Protein 2DOK (pdb70)

B-factor: mean 31.8, std 8.79, range [15.0, 67.65]

CATH classification: 3.40.50.1010

Nearest PDB structures (foldseek):
  2dok-assembly3_A  TM=1.006E+00  e=1.407E-34  Homo sapiens
  2dok-assembly3_B-2  TM=9.844E-01  e=9.301E-31  Homo sapiens
  2hww-assembly2_B  TM=9.752E-01  e=6.508E-28  Homo sapiens
  2hww-assembly1_A  TM=9.723E-01  e=2.733E-27  Homo sapiens
  2hwx-assembly1_A  TM=9.333E-01  e=4.791E-27  Homo sapiens

GO terms:
  GO:0005634 nucleus (C, IDA)
  GO:0005737 cytoplasm (C, IDA)
  GO:0042162 telomeric repeat DNA binding (F, IDA)
  GO:0035303 regulation of dephosphorylation (P, TAS)
  GO:0005697 telomerase holoenzyme complex (C, TAS)
  GO:0000184 nuclear-transcribed mRNA catabolic process, nonsense-mediated decay (P, TAS)
  GO:0006406 mRNA export from nucleus (P, TAS)
  GO:0005515 protein binding (F, IPI)
  GO:0005829 cytosol (C, IDA)
  GO:0035145 exon-exon junction complex (C, IDA)
  GO:0004521 RNA endonuclease activity (F, IDA)
  GO:0004521 RNA endonuclease activity (F, IMP)
  GO:0000184 nuclear-transcribed mRNA catabolic process, nonsense-mediated decay (P, IMP)
  GO:0005829 cytosol (C, TAS)
  GO:0004521 RNA endonuclease activity (F, TAS)
  GO:0005730 nucleolus (C, IDA)
  GO:1904354 negative regulation of telomere capping (P, IDA)
  GO:0032210 regulation of telomere maintenance via telomerase (P, TAS)
  GO:0032210 regulation of telomere maintenance via telomerase (P, IC)
  GO:0032204 regulation of telomere maintenance (P, IMP)

InterPro domains:
  IPR002716 PIN domain [PF13638] (1248-1408)
  IPR002716 PIN domain [SM00670] (1246-1397)
  IPR011990 Tetratricopeptide-like helical domain superfamily [G3DSA:1.25.40.10] (585-814)
  IPR011990 Tetratricopeptide-like helical domain superfamily [SSF48452] (594-1148)
  IPR018834 DNA/RNA-binding domain, Est1-type [PF10373] (751-1104)
  IPR019458 Telomerase activating protein Est1-like, N-terminal [PF10374] (639-742)
  IPR029060 PIN-like domain superfamily [SSF88723] (1245-1409)
  IPR045153 Est1/Ebs1-like [PTHR15696] (357-1411)

Organism: Homo sapiens (NCBI:txid9606)

Secondary structure (DSSP, 8-state):
-PPP--EEEEEEEEEEE-HHHHHHHHHHHHHHHHHTSSEEEEEHHHHHHHHHHH---HHH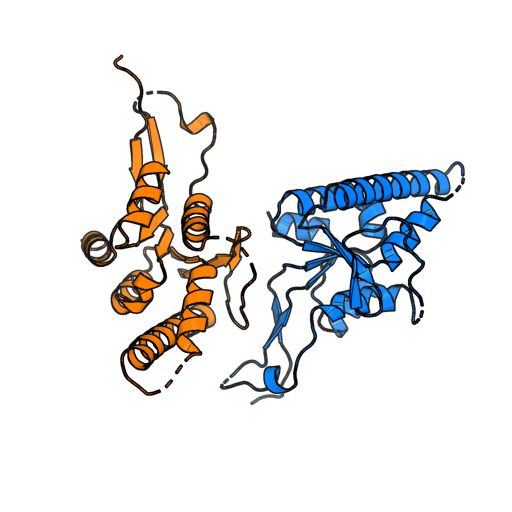HHHHHHHHHHHHHHHHHHHTT-TTEEEE-TTS-EES--TTPPPP---HHHHHHHHHHTT----GGGG------EEEEEEEEE---HHHHHHHHHTT--EE-HHHHHHHH-/-PPP-EEEEEEEEEEEE-HHHHHHHHHHHHHHHHHSSSEEEEEHHHHHHHHHHHH---HHHHHHHHHHHHHHHHHHHHHHTT-TTEEEE-TTS-EES--TT-----HHHHHHHHHHHT----GGGG---EEEEEEEEEE---HHHHHHHHHTT--EE-HHHHHHHH--

Radius of gyration: 23.8 Å; Cα contacts (8 Å, |Δi|>4): 552; chains: 2; bounding box: 75×71×51 Å

Sequence (338 aa):
GSPEFMELEIRPLFLVPDTNGFIDHLASLARLLESRKYILVVPLIVINELDGLAKAGGYARVVQEKARKSIEFLEQRFESRDSCLRALTSRGNELESIAFRSEDIGNNDDLILSCCLHYCKDKAKDFMPAEPIRLLREVVLLTDDRNLRVKALTRNVPVRDIPAFLTWAQGSPEFMELEIRPLFLVPDTNGFIDHLASLARLLESRKYILVVPLIVINELDGLAKGAGGYARVVQEKARKSIEFLEQRFESRDSCLRALTSRGNELESIAFRSEDNNDDLILSCCLHYCKDKAKDFMPPIRLLREVVLLTDDRNLRVKALTRNVPVRDIPAFLTWAQV

Foldseek 3Di:
DPDADEAEDEAAAEEEEALVCQLPPVVLVVVVLVVVRHAYEYEVQSLVVLVVLLVVDDPSVSSNVSSVVSNVVLQVCLVVQSVRYWYAALVGDIDSHCVVHDNRDVDSLVSSVSNQCSQFPDDPCLQDDVPHSYGYRHYEYADPDPVSVVVCVVVVHHYYHSVVVSVVVD/DPDADEAADEAAAEEEEALVCQLPPVVLVVVVLVVVRHAYEYEVLSLQVLVDLLVFPDDPSVSSNVSSVVSVVVLQVCLVVQRVRYWYAYLVGDIDSHQPPHHDPVPLVSSVVSLVSQFDDDPVQPPDNRYGYHHYEYADPDPVSCVVCVVVVHHYDHSVVVSVVPDD

Solvent-accessible surface area: 18398 Å² total; per-residue (Å²): 131,94,118,146,136,68,43,45,15,90,23,19,26,26,1,0,0,10,13,88,3,1,27,86,43,38,78,23,0,16,156,4,5,120,50,97,40,8,7,2,0,0,0,8,9,0,0,13,57,0,45,54,71,15,101,104,42,48,173,51,128,55,16,40,36,84,0,110,119,0,18,104,32,0,58,118,80,6,131,69,150,13,83,2,7,70,0,0,3,37,168,23,74,78,40,136,52,4,65,212,58,81,134,18,119,101,86,63,42,40,25,6,4,48,3,0,63,53,36,15,134,46,114,91,164,51,78,142,61,146,102,60,18,51,3,45,7,46,0,5,0,0,8,93,60,73,75,3,126,78,42,0,93,95,97,44,2,13,26,126,39,2,61,38,6,43,113,162,14,121,131,96,123,131,121,69,48,41,49,88,132,28,63,30,0,0,0,11,15,77,3,1,26,89,36,42,77,21,0,17,141,4,4,122,34,114,105,19,25,3,0,0,3,11,28,0,0,27,60,0,41,45,65,14,175,85,163,36,47,177,68,134,52,21,42,39,87,0,128,130,0,15,125,25,0,75,96,56,7,106,67,125,13,92,13,6,68,0,8,21,57,79,13,28,79,14,136,18,3,31,96,39,65,81,95,117,56,54,51,58,6,1,63,4,0,54,67,30,13,165,54,165,87,80,70,85,152,129,128,15,131,2,73,9,59,0,5,0,0,5,87,62,75,75,4,120,79,46,0,94,101,100,52,1,10,28,124,37,2,61,35,5,23,106,147,10,92,151

Structure (mmCIF, N/CA/C/O backbone):
data_2DOK
#
_entry.id   2DOK
#
_cell.length_a   107.326
_cell.length_b   51.586
_cell.length_c   100.480
_cell.angle_alpha   90.00
_cell.angle_beta   119.25
_cell.angle_gamma   90.00
#
_symmetry.space_group_name_H-M   'C 1 2 1'
#
loop_
_entity.id
_entity.type
_entity.pdbx_description
1 polymer 'Telomerase-binding protein EST1A'
2 water water
#
loop_
_atom_site.group_PDB
_atom_site.id
_atom_site.type_symbol
_atom_site.label_atom_id
_atom_site.label_alt_id
_atom_site.label_comp_id
_atom_site.label_asym_id
_atom_site.label_entity_id
_atom_site.label_seq_id
_atom_site.pdbx_PDB_ins_code
_atom_site.Cartn_x
_atom_site.Cartn_y
_atom_site.Cartn_z
_atom_site.occupancy
_atom_site.B_iso_or_equiv
_atom_site.auth_seq_id
_atom_site.auth_comp_id
_atom_site.auth_asym_id
_atom_site.auth_atom_id
_atom_site.pdbx_PDB_model_num
ATOM 1 N N . GLY A 1 1 ? -11.766 -14.715 6.167 1.00 20.63 1 GLY A N 1
ATOM 2 C CA . GLY A 1 1 ? -10.389 -14.622 6.718 1.00 20.94 1 GLY A CA 1
ATOM 3 C C . GLY A 1 1 ? -9.556 -15.696 6.084 1.00 20.63 1 GLY A C 1
ATOM 4 O O . GLY A 1 1 ? -9.885 -16.852 6.233 1.00 28.46 1 GLY A O 1
ATOM 5 N N . SER A 1 2 ? -8.391 -15.348 5.549 1.00 20.81 2 SER A N 1
ATOM 6 C CA . SER A 1 2 ? -7.141 -16.038 5.825 1.00 19.26 2 SER A CA 1
ATOM 7 C C . SER A 1 2 ? -6.695 -16.098 7.286 1.00 20.77 2 SER A C 1
ATOM 8 O O . SER A 1 2 ? -7.239 -15.437 8.212 1.00 25.24 2 SER A O 1
ATOM 11 N N . PRO A 1 3 ? -5.771 -17.022 7.525 1.00 24.47 3 PRO A N 1
ATOM 12 C CA . PRO A 1 3 ? -5.330 -17.280 8.893 1.00 25.75 3 PRO A CA 1
ATOM 13 C C . PRO A 1 3 ? -4.797 -16.021 9.560 1.00 24.95 3 PRO A C 1
ATOM 14 O O . PRO A 1 3 ? -4.195 -15.117 8.946 1.00 25.44 3 PRO A O 1
ATOM 18 N N . GLU A 1 4 ? -5.101 -15.957 10.841 1.00 21.01 4 GLU A N 1
ATOM 19 C CA . GLU A 1 4 ? -4.877 -14.737 11.628 1.00 19.11 4 GLU A CA 1
ATOM 20 C C . GLU A 1 4 ? -3.459 -14.701 12.133 1.00 21.28 4 GLU A C 1
ATOM 21 O O . GLU A 1 4 ? -2.862 -15.736 12.487 1.00 26.39 4 GLU A O 1
ATOM 27 N N . PHE A 1 5 ? -2.919 -13.467 12.202 1.00 26.83 5 PHE A N 1
ATOM 28 C CA . PHE A 1 5 ? -1.596 -13.232 12.720 1.00 28.14 5 PHE A CA 1
ATOM 29 C C . PHE A 1 5 ? -1.582 -11.886 13.461 1.00 28.10 5 PHE A C 1
ATOM 30 O O . PHE A 1 5 ? -2.404 -11.011 13.197 1.00 27.88 5 PHE A O 1
ATOM 38 N N . MET A 1 6 ? -0.643 -11.716 14.380 1.00 29.58 6 MET A N 1
ATOM 39 C CA . MET A 1 6 ? -0.576 -10.431 15.068 1.00 30.90 6 MET A CA 1
ATOM 40 C C . MET A 1 6 ? 0.344 -9.425 14.372 1.00 30.38 6 MET A C 1
ATOM 41 O O . MET A 1 6 ? 1.341 -9.761 13.747 1.00 28.97 6 MET A O 1
ATOM 46 N N . GLU A 1 7 ? -0.067 -8.170 14.465 1.00 30.71 7 GLU A N 1
ATOM 47 C CA . GLU A 1 7 ? 0.678 -7.042 13.926 1.00 32.24 7 GLU A CA 1
ATOM 48 C C . GLU A 1 7 ? 0.941 -6.063 15.059 1.00 30.94 7 GLU A C 1
ATOM 49 O O . GLU A 1 7 ? 0.279 -6.104 16.102 1.00 31.19 7 GLU A O 1
ATOM 55 N N . LEU A 1 8 ? 1.937 -5.209 14.858 1.00 30.95 8 LEU A N 1
ATOM 56 C CA . LEU A 1 8 ? 2.358 -4.259 15.865 1.00 31.62 8 LEU A CA 1
ATOM 57 C C . LEU A 1 8 ? 2.141 -2.807 15.390 1.00 31.08 8 LEU A C 1
ATOM 58 O O . LEU A 1 8 ? 2.579 -2.424 14.315 1.00 31.76 8 LEU A O 1
ATOM 63 N N . GLU A 1 9 ? 1.454 -2.010 16.207 1.00 32.25 9 GLU A N 1
ATOM 64 C CA . GLU A 1 9 ? 1.418 -0.574 15.994 1.00 32.50 9 GLU A CA 1
ATOM 65 C C . GLU A 1 9 ? 2.616 0.022 16.733 1.00 29.94 9 GLU A C 1
ATOM 66 O O . GLU A 1 9 ? 2.612 0.085 17.950 1.00 29.91 9 GLU A O 1
ATOM 72 N N . ILE A 1 10 ? 3.630 0.416 15.980 1.00 29.27 10 ILE A N 1
ATOM 73 C CA . ILE A 1 10 ? 4.906 0.822 16.560 1.00 30.06 10 ILE A CA 1
ATOM 74 C C . ILE A 1 10 ? 5.047 2.353 16.666 1.00 29.25 10 ILE A C 1
ATOM 75 O O . ILE A 1 10 ? 5.155 3.035 15.664 1.00 29.76 10 ILE A O 1
ATOM 80 N N . ARG A 1 11 ? 5.046 2.852 17.900 1.00 29.38 11 ARG A N 1
ATOM 81 C CA . ARG A 1 11 ? 5.065 4.274 18.206 1.00 30.02 11 ARG A CA 1
ATOM 82 C C . ARG A 1 11 ? 6.053 4.478 19.369 1.00 29.05 11 ARG A C 1
ATOM 83 O O . ARG A 1 11 ? 5.663 4.473 20.527 1.00 30.25 11 ARG A O 1
ATOM 91 N N . PRO A 1 12 ? 7.329 4.602 19.048 1.00 28.76 12 PRO A N 1
ATOM 92 C CA . PRO A 1 12 ? 8.397 4.613 20.073 1.00 28.96 12 PRO A CA 1
ATOM 93 C C . PRO A 1 12 ? 8.335 5.739 21.103 1.00 30.18 12 PRO A C 1
ATOM 94 O O . PRO A 1 12 ? 8.189 6.902 20.706 1.00 29.16 12 PRO A O 1
ATOM 98 N N . LEU A 1 13 ? 8.402 5.359 22.385 1.00 29.31 13 LEU A N 1
ATOM 99 C CA . LEU A 1 13 ? 8.486 6.246 23.529 1.00 30.01 13 LEU A CA 1
ATOM 100 C C . LEU A 1 13 ? 9.561 5.774 24.521 1.00 30.57 13 LEU A C 1
ATOM 101 O O . LEU A 1 13 ? 10.425 6.552 24.913 1.00 31.67 13 LEU A O 1
ATOM 106 N N . PHE A 1 14 ? 9.512 4.501 24.906 1.00 28.47 14 PHE A N 1
ATOM 107 C CA . PHE A 1 14 ? 10.504 3.935 25.843 1.00 28.49 14 PHE A CA 1
ATOM 108 C C . PHE A 1 14 ? 11.600 3.257 25.033 1.00 27.03 14 PHE A C 1
ATOM 109 O O . PHE A 1 14 ? 11.321 2.440 24.173 1.00 26.96 14 PHE A O 1
ATOM 117 N N . LEU A 1 15 ? 12.854 3.649 25.262 1.00 25.69 15 LEU A N 1
ATOM 118 C CA . LEU A 1 15 ? 13.981 3.074 24.550 1.00 23.79 15 LEU A CA 1
ATOM 119 C C . LEU A 1 15 ? 14.856 2.320 25.568 1.00 23.21 15 LEU A C 1
ATOM 120 O O . LEU A 1 15 ? 15.201 2.862 26.628 1.00 25.29 15 LEU A O 1
ATOM 125 N N . VAL A 1 16 ? 15.202 1.087 25.243 1.00 23.24 16 VAL A N 1
ATOM 126 C CA . VAL A 1 16 ? 15.908 0.197 26.181 1.00 21.48 16 VAL A CA 1
ATOM 127 C C . VAL A 1 16 ? 17.227 -0.247 25.564 1.00 21.38 16 VAL A C 1
ATOM 128 O O . VAL A 1 16 ? 17.232 -1.029 24.641 1.00 20.89 16 VAL A O 1
ATOM 132 N N . PRO A 1 17 ? 18.352 0.271 26.065 1.00 21.43 17 PRO A N 1
ATOM 133 C CA . PRO A 1 17 ? 19.666 -0.104 25.537 1.00 21.75 17 PRO A CA 1
ATOM 134 C C . PRO A 1 17 ? 20.275 -1.303 26.249 1.00 22.43 17 PRO A C 1
ATOM 135 O O . PRO A 1 17 ? 19.863 -1.660 27.372 1.00 22.81 17 PRO A O 1
ATOM 139 N N . ASP A 1 18 ? 21.237 -1.925 25.573 1.00 21.61 18 ASP A N 1
ATOM 140 C CA . ASP A 1 18 ? 22.068 -2.933 26.190 1.00 21.72 18 ASP A CA 1
ATOM 141 C C . ASP A 1 18 ? 23.412 -2.314 26.597 1.00 19.85 18 ASP A C 1
ATOM 142 O O . ASP A 1 18 ? 23.628 -1.108 26.462 1.00 20.57 18 ASP A O 1
ATOM 147 N N . THR A 1 19 ? 24.263 -3.134 27.195 1.00 20.25 19 THR A N 1
ATOM 148 C CA . THR A 1 19 ? 25.528 -2.652 27.729 1.00 21.30 19 THR A CA 1
ATOM 149 C C . THR A 1 19 ? 26.452 -2.150 26.645 1.00 21.35 19 THR A C 1
ATOM 150 O O . THR A 1 19 ? 27.066 -1.101 26.765 1.00 21.13 19 THR A O 1
ATOM 154 N N . ASN A 1 20 ? 26.487 -2.883 25.556 1.00 23.58 20 ASN A N 1
ATOM 155 C CA . ASN A 1 20 ? 27.264 -2.469 24.386 1.00 24.55 20 ASN A CA 1
ATOM 156 C C . ASN A 1 20 ? 26.875 -1.114 23.839 1.00 23.28 20 ASN A C 1
ATOM 157 O O . ASN A 1 20 ? 27.711 -0.356 23.291 1.00 23.44 20 ASN A O 1
ATOM 162 N N . GLY A 1 21 ? 25.606 -0.781 23.957 1.00 24.03 21 GLY A N 1
ATOM 163 C CA . GLY A 1 21 ? 25.155 0.531 23.547 1.00 23.05 21 GLY A CA 1
ATOM 164 C C . GLY A 1 21 ? 25.836 1.679 24.278 1.00 22.71 21 GLY A C 1
ATOM 165 O O . GLY A 1 21 ? 26.121 2.737 23.679 1.00 20.57 21 GLY A O 1
ATOM 166 N N . PHE A 1 22 ? 26.043 1.523 25.594 1.00 20.37 22 PHE A N 1
ATOM 167 C CA . PHE A 1 22 ? 26.806 2.506 26.349 1.00 20.82 22 PHE A CA 1
ATOM 168 C C . PHE A 1 22 ? 28.304 2.536 26.003 1.00 20.04 22 PHE A C 1
ATOM 169 O O . PHE A 1 22 ? 28.924 3.594 25.927 1.00 21.72 22 PHE A O 1
ATOM 177 N N . ILE A 1 23 ? 28.884 1.361 25.873 1.00 21.87 23 ILE A N 1
ATOM 178 C CA . ILE A 1 23 ? 30.291 1.232 25.554 1.00 22.27 23 ILE A CA 1
ATOM 179 C C . ILE A 1 23 ? 30.608 1.848 24.189 1.00 23.68 23 ILE A C 1
ATOM 180 O O . ILE A 1 23 ? 31.552 2.621 24.083 1.00 23.34 23 ILE A O 1
ATOM 185 N N . ASP A 1 24 ? 29.774 1.552 23.184 1.00 23.95 24 ASP A N 1
ATOM 186 C CA . ASP A 1 24 ? 30.039 1.920 21.796 1.00 26.55 24 ASP A CA 1
ATOM 187 C C . ASP A 1 24 ? 29.395 3.220 21.354 1.00 26.09 24 ASP A C 1
ATOM 188 O O . ASP A 1 24 ? 29.901 3.866 20.443 1.00 27.02 24 ASP A O 1
ATOM 193 N N . HIS A 1 25 ? 28.285 3.600 21.991 1.00 23.35 25 HIS A N 1
ATOM 194 C CA . HIS A 1 25 ? 27.439 4.667 21.521 1.00 22.83 25 HIS A CA 1
ATOM 195 C C . HIS A 1 25 ? 26.941 5.603 22.615 1.00 22.16 25 HIS A C 1
ATOM 196 O O . HIS A 1 25 ? 25.885 6.194 22.508 1.00 21.77 25 HIS A O 1
ATOM 203 N N . LEU A 1 26 ? 27.737 5.824 23.651 1.00 21.47 26 LEU A N 1
ATOM 204 C CA . LEU A 1 26 ? 27.302 6.746 24.694 1.00 22.58 26 LEU A CA 1
ATOM 205 C C . LEU A 1 26 ? 26.845 8.110 24.184 1.00 22.24 26 LEU A C 1
ATOM 206 O O . LEU A 1 26 ? 25.856 8.643 24.655 1.00 21.82 26 LEU A O 1
ATOM 211 N N . ALA A 1 27 ? 27.575 8.674 23.226 1.00 23.49 27 ALA A N 1
ATOM 212 C CA . ALA A 1 27 ? 27.270 10.008 22.748 1.00 24.10 27 ALA A CA 1
ATOM 213 C C . ALA A 1 27 ? 25.890 10.038 22.129 1.00 23.67 27 ALA A C 1
ATOM 214 O O . ALA A 1 27 ? 25.157 11.010 22.316 1.00 22.78 27 ALA A O 1
ATOM 216 N N . SER A 1 28 ? 25.563 8.986 21.369 1.00 23.60 28 SER A N 1
ATOM 217 C CA . SER A 1 28 ? 24.253 8.878 20.744 1.00 23.85 28 SER A CA 1
ATOM 218 C C . SER A 1 28 ? 23.121 8.721 21.760 1.00 23.54 28 SER A C 1
ATOM 219 O O . SER A 1 28 ? 22.055 9.347 21.651 1.00 22.26 28 SER A O 1
ATOM 222 N N . LEU A 1 29 ? 23.349 7.885 22.772 1.00 22.92 29 LEU A N 1
ATOM 223 C CA . LEU A 1 29 ? 22.392 7.767 23.848 1.00 22.03 29 LEU A CA 1
ATOM 224 C C . LEU A 1 29 ? 22.170 9.104 24.560 1.00 22.70 29 LEU A C 1
ATOM 225 O O . LEU A 1 29 ? 21.044 9.456 24.864 1.00 22.66 29 LEU A O 1
ATOM 230 N N . ALA A 1 30 ? 23.237 9.869 24.785 1.00 23.98 30 ALA A N 1
ATOM 231 C CA . ALA A 1 30 ? 23.120 11.182 25.405 1.00 24.63 30 ALA A CA 1
ATOM 232 C C . ALA A 1 30 ? 22.309 12.132 24.536 1.00 26.26 30 ALA A C 1
ATOM 233 O O . ALA A 1 30 ? 21.508 12.890 25.067 1.00 26.68 30 ALA A O 1
ATOM 235 N N . ARG A 1 31 ? 22.551 12.113 23.222 1.00 27.36 31 ARG A N 1
ATOM 236 C CA . ARG A 1 31 ? 21.800 12.954 22.273 1.00 29.37 31 ARG A CA 1
ATOM 237 C C . ARG A 1 31 ? 20.306 12.606 22.303 1.00 29.06 31 ARG A C 1
ATOM 238 O O . ARG A 1 31 ? 19.434 13.501 22.272 1.00 27.14 31 ARG A O 1
ATOM 246 N N .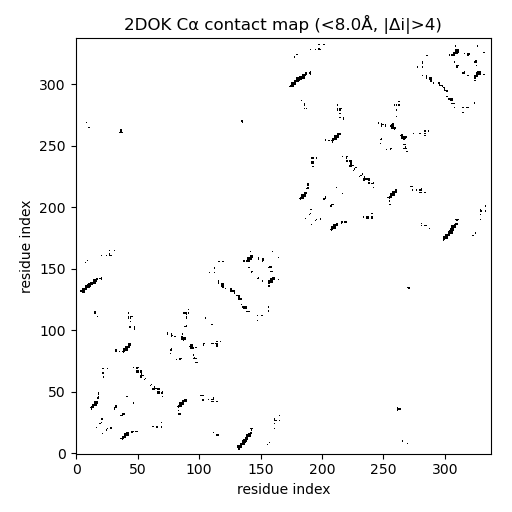 LEU A 1 32 ? 20.001 11.302 22.383 1.00 27.88 32 LEU A N 1
ATOM 247 C CA . LEU A 1 32 ? 18.609 10.866 22.483 1.00 27.41 32 LEU A CA 1
ATOM 248 C C . LEU A 1 32 ? 17.961 11.380 23.756 1.00 27.27 32 LEU A C 1
ATOM 249 O O . LEU A 1 32 ? 16.848 11.911 23.729 1.00 26.92 32 LEU A O 1
ATOM 254 N N . LEU A 1 33 ? 18.658 11.259 24.884 1.00 25.69 33 LEU A N 1
ATOM 255 C CA . LEU A 1 33 ? 18.110 11.763 26.131 1.00 26.97 33 LEU A CA 1
ATOM 256 C C . LEU A 1 33 ? 17.906 13.287 26.111 1.00 27.24 33 LEU A C 1
ATOM 257 O O . LEU A 1 33 ? 16.935 13.783 26.663 1.00 27.53 33 LEU A O 1
ATOM 262 N N . GLU A 1 34 ? 18.828 14.006 25.477 1.00 29.09 34 GLU A N 1
ATOM 263 C CA . GLU A 1 34 ? 18.782 15.480 25.400 1.00 31.13 34 GLU A CA 1
ATOM 264 C C . GLU A 1 34 ? 17.659 15.978 24.485 1.00 30.66 34 GLU A C 1
ATOM 265 O O . GLU A 1 34 ? 17.173 17.103 24.639 1.00 31.51 34 GLU A O 1
ATOM 271 N N . SER A 1 35 ? 17.211 15.110 23.581 1.00 30.19 35 SER A N 1
ATOM 272 C CA . SER A 1 35 ? 16.136 15.447 22.661 1.00 29.60 35 SER A CA 1
ATOM 273 C C . SER A 1 35 ? 14.820 15.696 23.367 1.00 29.70 35 SER A C 1
ATOM 274 O O . SER A 1 35 ? 13.994 16.444 22.837 1.00 27.98 35 SER A O 1
ATOM 277 N N . ARG A 1 36 ? 14.624 15.039 24.524 1.00 29.45 36 ARG A N 1
ATOM 278 C CA . ARG A 1 36 ? 13.349 15.023 25.272 1.00 30.22 36 ARG A CA 1
ATOM 279 C C . ARG A 1 36 ? 12.191 14.321 24.528 1.00 30.25 36 ARG A C 1
ATOM 280 O O . ARG A 1 36 ? 11.050 14.396 24.945 1.00 31.30 36 ARG A O 1
ATOM 288 N N . LYS A 1 37 ? 12.477 13.636 23.436 1.00 29.23 37 LYS A N 1
ATOM 289 C CA . LYS A 1 37 ? 11.415 12.977 22.663 1.00 30.10 37 LYS A CA 1
ATOM 290 C C . LYS A 1 37 ? 11.097 11.562 23.171 1.00 29.99 37 LYS A C 1
ATOM 291 O O . LYS A 1 37 ? 10.079 10.979 22.802 1.00 27.07 37 LYS A O 1
ATOM 297 N N . TYR A 1 38 ? 11.977 11.039 24.026 1.00 28.60 38 TYR A N 1
ATOM 298 C CA . TYR A 1 38 ? 11.976 9.632 24.447 1.00 30.11 38 TYR A CA 1
ATOM 299 C C . TYR A 1 38 ? 12.299 9.454 25.929 1.00 29.67 38 TYR A C 1
ATOM 300 O O . TYR A 1 38 ? 12.894 10.326 26.568 1.00 29.37 38 TYR A O 1
ATOM 309 N N . ILE A 1 39 ? 11.869 8.318 26.478 1.00 28.41 39 ILE A N 1
ATOM 310 C CA . ILE A 1 39 ? 12.231 7.931 27.817 1.00 27.62 39 ILE A CA 1
ATOM 311 C C . ILE A 1 39 ? 13.243 6.797 27.648 1.00 26.88 39 ILE A C 1
ATOM 312 O O . ILE A 1 39 ? 12.913 5.763 27.109 1.00 25.25 39 ILE A O 1
ATOM 317 N N . LEU A 1 40 ? 14.470 7.015 28.075 1.00 25.87 40 LEU A N 1
ATOM 318 C CA . LEU A 1 40 ? 15.470 5.972 28.075 1.00 25.83 40 LEU A CA 1
ATOM 319 C C . LEU A 1 40 ? 15.308 5.140 29.345 1.00 24.61 40 LEU A C 1
ATOM 320 O O . LEU A 1 40 ? 15.402 5.682 30.422 1.00 25.68 40 LEU A O 1
ATOM 325 N N . VAL A 1 41 ? 15.022 3.844 29.207 1.00 23.64 41 VAL A N 1
ATOM 326 C CA . VAL A 1 41 ? 14.826 2.925 30.326 1.00 23.60 41 VAL A CA 1
ATOM 327 C C . VAL A 1 41 ? 15.982 1.946 30.324 1.00 23.16 41 VAL A C 1
ATOM 328 O O . VAL A 1 41 ? 16.125 1.136 29.419 1.00 23.50 41 VAL A O 1
ATOM 332 N N . VAL A 1 42 ? 16.855 2.069 31.328 1.00 24.02 42 VAL A N 1
ATOM 333 C CA . VAL A 1 42 ? 18.079 1.255 31.377 1.00 23.20 42 VAL A CA 1
ATOM 334 C C . VAL A 1 42 ? 17.786 0.075 32.296 1.00 23.14 42 VAL A C 1
ATOM 335 O O . VAL A 1 42 ? 17.394 0.274 33.467 1.00 22.60 42 VAL A O 1
ATOM 339 N N . PRO A 1 43 ? 17.906 -1.148 31.804 1.00 22.48 43 PRO A N 1
ATOM 340 C CA . PRO A 1 43 ? 17.741 -2.317 32.681 1.00 22.44 43 PRO A CA 1
ATOM 341 C C . PRO A 1 43 ? 18.757 -2.242 33.824 1.00 23.26 43 PRO A C 1
ATOM 342 O O . PRO A 1 43 ? 19.885 -1.841 33.598 1.00 22.42 43 PRO A O 1
ATOM 346 N N . LEU A 1 44 ? 18.355 -2.591 35.050 1.00 22.63 44 LEU A N 1
ATOM 347 C CA . LEU A 1 44 ? 19.306 -2.605 36.141 1.00 21.95 44 LEU A CA 1
ATOM 348 C C . LEU A 1 44 ? 20.479 -3.545 35.823 1.00 21.82 44 LEU A C 1
ATOM 349 O O . LEU A 1 44 ? 21.621 -3.206 36.117 1.00 22.57 44 LEU A O 1
ATOM 354 N N . ILE A 1 45 ? 20.214 -4.684 35.177 1.00 20.31 45 ILE A N 1
ATOM 355 C CA . ILE A 1 45 ? 21.285 -5.601 34.793 1.00 21.60 45 ILE A CA 1
ATOM 356 C C . ILE A 1 45 ? 22.354 -4.935 33.896 1.00 21.07 45 ILE A C 1
ATOM 357 O O . ILE A 1 45 ? 23.529 -5.306 33.957 1.00 19.75 45 ILE A O 1
ATOM 362 N N . VAL A 1 46 ? 21.955 -3.974 33.059 1.00 20.70 46 VAL A N 1
ATOM 363 C CA . VAL A 1 46 ? 22.919 -3.268 32.205 1.00 19.98 46 VAL A CA 1
ATOM 364 C C . VAL A 1 46 ? 23.832 -2.362 33.087 1.00 20.12 46 VAL A C 1
ATOM 365 O O . VAL A 1 46 ? 25.067 -2.290 32.929 1.00 18.72 46 VAL A O 1
ATOM 369 N N . ILE A 1 47 ? 23.213 -1.677 34.040 1.00 19.67 47 ILE A N 1
ATOM 370 C CA . ILE A 1 47 ? 23.965 -0.876 34.995 1.00 20.73 47 ILE A CA 1
ATOM 371 C C . ILE A 1 47 ? 24.908 -1.815 35.759 1.00 20.70 47 ILE A C 1
ATOM 372 O O . ILE A 1 47 ? 26.071 -1.433 35.982 1.00 19.47 47 ILE A O 1
ATOM 377 N N . ASN A 1 48 ? 24.425 -3.000 36.150 1.00 19.98 48 ASN A N 1
ATOM 378 C CA . ASN A 1 48 ? 25.276 -3.958 36.869 1.00 21.36 48 ASN A CA 1
ATOM 379 C C . ASN A 1 48 ? 26.494 -4.385 36.028 1.00 23.60 48 ASN A C 1
ATOM 380 O O . ASN A 1 48 ? 27.625 -4.520 36.540 1.00 22.65 48 ASN A O 1
ATOM 385 N N . GLU A 1 49 ? 26.264 -4.635 34.748 1.00 21.91 49 GLU A N 1
ATOM 386 C CA . GLU A 1 49 ? 27.335 -5.013 33.841 1.00 22.03 49 GLU A CA 1
ATOM 387 C C . GLU A 1 49 ? 28.353 -3.884 33.708 1.00 19.68 49 GLU A C 1
ATOM 388 O O . GLU A 1 49 ? 29.565 -4.118 33.761 1.00 21.67 49 GLU A O 1
ATOM 394 N N . LEU A 1 50 ? 27.875 -2.661 33.547 1.00 20.03 50 LEU A N 1
ATOM 395 C CA . LEU A 1 50 ? 28.751 -1.505 33.444 1.00 20.15 50 LEU A CA 1
ATOM 396 C C . LEU A 1 50 ? 29.568 -1.311 34.727 1.00 20.18 50 LEU A C 1
ATOM 397 O O . LEU A 1 50 ? 30.734 -1.049 34.684 1.00 19.71 50 LEU A O 1
ATOM 402 N N . ASP A 1 51 ? 28.946 -1.472 35.894 1.00 21.78 51 ASP A N 1
ATOM 403 C CA . ASP A 1 51 ? 29.696 -1.346 37.142 1.00 21.56 51 ASP A CA 1
ATOM 404 C C . ASP A 1 51 ? 30.798 -2.394 37.200 1.00 21.46 51 ASP A C 1
ATOM 405 O O . ASP A 1 51 ? 31.869 -2.094 37.690 1.00 22.12 51 ASP A O 1
ATOM 410 N N . GLY A 1 52 ? 30.541 -3.618 36.737 1.00 19.87 52 GLY A N 1
ATOM 411 C CA . GLY A 1 52 ? 31.533 -4.687 36.798 1.00 22.14 52 GLY A CA 1
ATOM 412 C C . GLY A 1 52 ? 32.702 -4.381 35.847 1.00 22.21 52 GLY A C 1
ATOM 413 O O . GLY A 1 52 ? 33.878 -4.628 36.152 1.00 22.07 52 GLY A O 1
ATOM 414 N N . LEU A 1 53 ? 32.378 -3.798 34.698 1.00 21.33 53 LEU A N 1
ATOM 415 C CA . LEU A 1 53 ? 33.413 -3.414 33.746 1.00 20.43 53 LEU A CA 1
ATOM 416 C C . LEU A 1 53 ? 34.259 -2.265 34.270 1.00 19.93 53 LEU A C 1
ATOM 417 O O . LEU A 1 53 ? 35.468 -2.170 33.984 1.00 21.83 53 LEU A O 1
ATOM 422 N N . ALA A 1 54 ? 33.633 -1.359 34.991 1.00 20.60 54 ALA A N 1
ATOM 423 C CA . ALA A 1 54 ? 34.300 -0.164 35.487 1.00 21.70 54 ALA A CA 1
ATOM 424 C C . ALA A 1 54 ? 35.297 -0.455 36.619 1.00 24.06 54 ALA A C 1
ATOM 425 O O . ALA A 1 54 ? 36.168 0.369 36.861 1.00 23.54 54 ALA A O 1
ATOM 427 N N . LYS A 1 55 ? 35.106 -1.597 37.288 1.00 26.95 55 LYS A N 1
ATOM 428 C CA . LYS A 1 55 ? 35.977 -2.212 38.321 1.00 29.79 55 LYS A CA 1
ATOM 429 C C . LYS A 1 55 ? 35.181 -2.492 39.591 1.00 33.08 55 LYS A C 1
ATOM 430 O O . LYS A 1 55 ? 34.308 -3.370 39.604 1.00 35.60 55 LYS A O 1
ATOM 432 N N . ALA A 1 63 ? 45.167 -1.418 34.245 1.00 50.36 63 ALA A N 1
ATOM 433 C CA . ALA A 1 63 ? 44.581 -2.579 33.560 1.00 49.75 63 ALA A CA 1
ATOM 434 C C . ALA A 1 63 ? 45.281 -2.870 32.214 1.00 48.81 63 ALA A C 1
ATOM 435 O O . ALA A 1 63 ? 45.409 -4.054 31.809 1.00 51.14 63 ALA A O 1
ATOM 437 N N . GLY A 1 64 ? 45.746 -1.799 31.556 1.00 45.34 64 GLY A N 1
ATOM 438 C CA . GLY A 1 64 ? 46.307 -1.827 30.207 1.00 41.12 64 GLY A CA 1
ATOM 439 C C . GLY A 1 64 ? 45.505 -2.600 29.170 1.00 37.99 64 GLY A C 1
ATOM 440 O O . GLY A 1 64 ? 44.646 -3.438 29.484 1.00 36.63 64 GLY A O 1
ATOM 441 N N . GLY A 1 65 ? 45.764 -2.293 27.904 1.00 33.99 65 GLY A N 1
ATOM 442 C CA . GLY A 1 65 ? 45.159 -3.012 26.818 1.00 31.12 65 GLY A CA 1
ATOM 443 C C . GLY A 1 65 ? 43.655 -2.851 26.708 1.00 29.36 65 GLY A C 1
ATOM 444 O O . GLY A 1 65 ? 43.083 -1.823 27.076 1.00 27.57 65 GLY A O 1
ATOM 445 N N . TYR A 1 66 ? 43.017 -3.878 26.178 1.00 27.79 66 TYR A N 1
ATOM 446 C CA . TYR A 1 66 ? 41.610 -3.846 25.902 1.00 28.10 66 TYR A CA 1
ATOM 447 C C . TYR A 1 66 ? 40.824 -3.654 27.222 1.00 27.45 66 TYR A C 1
ATOM 448 O O . TYR A 1 66 ? 39.825 -2.975 27.258 1.00 25.67 66 TYR A O 1
ATOM 457 N N . ALA A 1 67 ? 41.308 -4.254 28.293 1.00 26.75 67 ALA A N 1
ATOM 458 C CA . ALA A 1 67 ? 40.615 -4.152 29.585 1.00 27.37 67 ALA A CA 1
ATOM 459 C C . ALA A 1 67 ? 40.526 -2.700 30.010 1.00 25.92 67 ALA A C 1
ATOM 460 O O . ALA A 1 67 ? 39.494 -2.263 30.518 1.00 25.99 67 ALA A O 1
ATOM 462 N N . ARG A 1 68 ? 41.601 -1.947 29.792 1.00 24.77 68 ARG A N 1
ATOM 463 C CA . ARG A 1 68 ? 41.638 -0.520 30.137 1.00 25.14 68 ARG A CA 1
ATOM 464 C C . ARG A 1 68 ? 40.665 0.255 29.276 1.00 23.90 68 ARG A C 1
ATOM 465 O O . ARG A 1 68 ? 39.974 1.147 29.730 1.00 23.14 68 ARG A O 1
ATOM 473 N N . VAL A 1 69 ? 40.667 -0.047 27.995 1.00 23.29 69 VAL A N 1
ATOM 474 C CA . VAL A 1 69 ? 39.759 0.601 27.078 1.00 23.18 69 VAL A CA 1
ATOM 475 C C . VAL A 1 69 ? 38.306 0.484 27.528 1.00 22.85 69 VAL A C 1
ATOM 476 O O . VAL A 1 69 ? 37.614 1.491 27.602 1.00 21.92 69 VAL A O 1
ATOM 480 N N . VAL A 1 70 ? 37.859 -0.739 27.781 1.00 23.03 70 VAL A N 1
ATOM 481 C CA . VAL A 1 70 ? 36.466 -0.963 28.160 1.00 23.10 70 VAL A CA 1
ATOM 482 C C . VAL A 1 70 ? 36.189 -0.388 29.549 1.00 23.25 70 VAL A C 1
ATOM 483 O O . VAL A 1 70 ? 35.115 0.167 29.778 1.00 23.79 70 VAL A O 1
ATOM 487 N N . GLN A 1 71 ? 37.151 -0.491 30.444 1.00 22.37 71 GLN A N 1
ATOM 488 C CA . GLN A 1 71 ? 37.006 0.115 31.784 1.00 23.71 71 GLN A CA 1
ATOM 489 C C . GLN A 1 71 ? 36.700 1.591 31.705 1.00 22.35 71 GLN A C 1
ATOM 490 O O . GLN A 1 71 ? 35.764 2.080 32.374 1.00 22.12 71 GLN A O 1
ATOM 496 N N . GLU A 1 72 ? 37.488 2.329 30.910 1.00 21.34 72 GLU A N 1
ATOM 497 C CA . GLU A 1 72 ? 37.291 3.765 30.741 1.00 22.12 72 GLU A CA 1
ATOM 498 C C . GLU A 1 72 ? 35.918 4.085 30.178 1.00 20.26 72 GLU A C 1
ATOM 499 O O . GLU A 1 72 ? 35.282 5.008 30.645 1.00 22.64 72 GLU A O 1
ATOM 501 N N . LYS A 1 73 ? 35.474 3.323 29.182 1.00 20.76 73 LYS A N 1
ATOM 502 C CA . LYS A 1 73 ? 34.181 3.540 28.583 1.00 21.71 73 LYS A CA 1
ATOM 503 C C . LYS A 1 73 ? 33.067 3.246 29.594 1.00 21.24 73 LYS A C 1
ATOM 504 O O . LYS A 1 73 ? 32.078 3.975 29.624 1.00 20.69 73 LYS A O 1
ATOM 510 N N . ALA A 1 74 ? 33.235 2.198 30.401 1.00 20.25 74 ALA A N 1
ATOM 511 C CA . ALA A 1 74 ? 32.219 1.871 31.414 1.00 19.90 74 ALA A CA 1
ATOM 512 C C . ALA A 1 74 ? 32.174 2.968 32.500 1.00 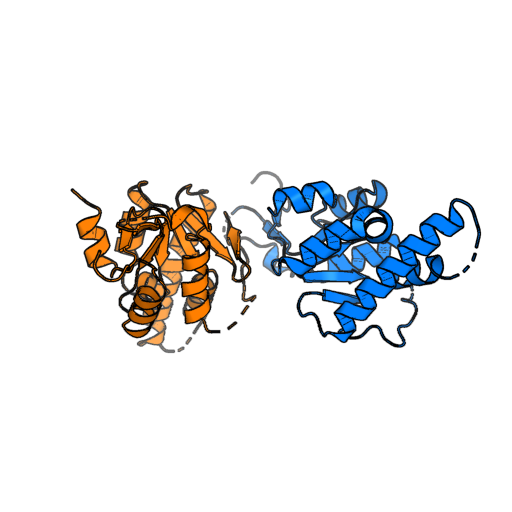20.37 74 ALA A C 1
ATOM 513 O O . ALA A 1 74 ? 31.117 3.400 32.910 1.00 20.68 74 ALA A O 1
ATOM 515 N N . ARG A 1 75 ? 33.326 3.488 32.898 1.00 20.95 75 ARG A N 1
ATOM 516 C CA . ARG A 1 75 ? 33.341 4.574 33.871 1.00 21.57 75 ARG A CA 1
ATOM 517 C C . ARG A 1 75 ? 32.648 5.825 33.352 1.00 21.86 75 ARG A C 1
ATOM 518 O O . ARG A 1 75 ? 31.893 6.483 34.078 1.00 22.30 75 ARG A O 1
ATOM 526 N N . LYS A 1 76 ? 32.860 6.155 32.082 1.00 21.88 76 LYS A N 1
ATOM 527 C CA . LYS A 1 76 ? 32.188 7.307 31.489 1.00 23.08 76 LYS A CA 1
ATOM 528 C C . LYS A 1 76 ? 30.681 7.080 31.442 1.00 21.41 76 LYS A C 1
ATOM 529 O O . LYS A 1 76 ? 29.885 8.013 31.645 1.00 22.11 76 LYS A O 1
ATOM 535 N N . SER A 1 77 ? 30.267 5.841 31.217 1.00 21.91 77 SER A N 1
ATOM 536 C CA . SER A 1 77 ? 28.843 5.552 31.152 1.00 21.21 77 SER A CA 1
ATOM 537 C C . SER A 1 77 ? 28.193 5.693 32.510 1.00 20.84 77 SER A C 1
ATOM 538 O O . SER A 1 77 ? 27.112 6.255 32.640 1.00 21.00 77 SER A O 1
ATOM 541 N N . ILE A 1 78 ? 28.859 5.179 33.531 1.00 21.75 78 ILE A N 1
ATOM 542 C CA . ILE A 1 78 ? 28.328 5.281 34.901 1.00 21.61 78 ILE A CA 1
ATOM 543 C C . ILE A 1 78 ? 28.315 6.730 35.357 1.00 22.49 78 ILE A C 1
ATOM 544 O O . ILE A 1 78 ? 27.342 7.184 35.983 1.00 23.24 78 ILE A O 1
ATOM 549 N N . GLU A 1 79 ? 29.366 7.485 35.048 1.00 23.28 79 GLU A N 1
ATOM 550 C CA . GLU A 1 79 ? 29.393 8.881 35.432 1.00 24.95 79 GLU A CA 1
ATOM 551 C C . GLU A 1 79 ? 28.243 9.670 34.813 1.00 24.93 79 GLU A C 1
ATOM 552 O O . GLU A 1 79 ? 27.661 10.522 35.471 1.00 24.67 79 GLU A O 1
ATOM 558 N N . PHE A 1 80 ? 27.932 9.352 33.556 1.00 24.04 80 PHE A N 1
ATOM 559 C CA . PHE A 1 80 ? 26.830 9.958 32.820 1.00 23.86 80 PHE A CA 1
ATOM 560 C C . PHE A 1 80 ? 25.480 9.576 33.473 1.00 24.42 80 PHE A C 1
ATOM 561 O O . PHE A 1 80 ? 24.637 10.449 33.762 1.00 24.16 80 PHE A O 1
ATOM 569 N N . LEU A 1 81 ? 25.285 8.289 33.735 1.00 24.36 81 LEU A N 1
ATOM 570 C CA . LEU A 1 81 ? 24.018 7.841 34.334 1.00 25.32 81 LEU A CA 1
ATOM 571 C C . LEU A 1 81 ? 23.853 8.414 35.722 1.00 25.85 81 LEU A C 1
ATOM 572 O O . LEU A 1 81 ? 22.799 8.922 36.069 1.00 25.19 81 LEU A O 1
ATOM 577 N N . GLU A 1 82 ? 24.887 8.343 36.530 1.00 26.43 82 GLU A N 1
ATOM 578 C CA . GLU A 1 82 ? 24.759 8.881 37.895 1.00 28.67 82 GLU A CA 1
ATOM 579 C C . GLU A 1 82 ? 24.442 10.392 37.943 1.00 29.43 82 GLU A C 1
ATOM 580 O O . GLU A 1 82 ? 23.616 10.831 38.730 1.00 30.32 82 GLU A O 1
ATOM 586 N N . GLN A 1 83 ? 25.066 11.175 37.080 1.00 29.02 83 GLN A N 1
ATOM 587 C CA . GLN A 1 83 ? 24.821 12.602 36.977 1.00 31.77 83 GLN A CA 1
ATOM 588 C C . GLN A 1 83 ? 23.374 12.904 36.591 1.00 30.72 83 GLN A C 1
ATOM 589 O O . GLN A 1 83 ? 22.729 13.804 37.169 1.00 28.92 83 GLN A O 1
ATOM 595 N N . ARG A 1 84 ? 22.868 12.180 35.594 1.00 29.08 84 ARG A N 1
ATOM 596 C CA . ARG A 1 84 ? 21.512 12.420 35.118 1.00 29.75 84 ARG A CA 1
ATOM 597 C C . ARG A 1 84 ? 20.498 11.976 36.154 1.00 28.64 84 ARG A C 1
ATOM 598 O O . ARG A 1 84 ? 19.511 12.640 36.338 1.00 30.18 84 ARG A O 1
ATOM 606 N N . PHE A 1 85 ? 20.717 10.838 36.816 1.00 28.77 85 PHE A N 1
ATOM 607 C CA . PHE A 1 85 ? 19.743 10.394 37.815 1.00 29.85 85 PHE A CA 1
ATOM 608 C C . PHE A 1 85 ? 19.724 11.361 39.002 1.00 31.85 85 PHE A C 1
ATOM 609 O O . PHE A 1 85 ? 18.672 11.598 39.597 1.00 32.28 85 PHE A O 1
ATOM 617 N N . GLU A 1 86 ? 20.882 11.907 39.355 1.00 34.44 86 GLU A N 1
ATOM 618 C CA . GLU A 1 86 ? 20.983 12.823 40.502 1.00 35.77 86 GLU A CA 1
ATOM 619 C C . GLU A 1 86 ? 20.301 14.148 40.186 1.00 35.80 86 GLU A C 1
ATOM 620 O O . GLU A 1 86 ? 19.732 14.769 41.086 1.00 36.69 86 GLU A O 1
ATOM 626 N N . SER A 1 87 ? 20.319 14.550 38.911 1.00 35.78 87 SER A N 1
ATOM 627 C CA . SER A 1 87 ? 19.601 15.726 38.414 1.00 36.87 87 SER A CA 1
ATOM 628 C C . SER A 1 87 ? 18.094 15.465 38.207 1.00 35.71 87 SER A C 1
ATOM 629 O O . SER A 1 87 ? 17.370 16.350 37.785 1.00 36.72 87 SER A O 1
ATOM 632 N N . ARG A 1 88 ? 17.650 14.238 38.450 1.00 35.33 88 ARG A N 1
ATOM 633 C CA . ARG A 1 88 ? 16.242 13.865 38.346 1.00 36.28 88 ARG A CA 1
ATOM 634 C C . ARG A 1 88 ? 15.705 14.098 36.939 1.00 35.03 88 ARG A C 1
ATOM 635 O O . ARG A 1 88 ? 14.590 14.586 36.744 1.00 33.11 88 ARG A O 1
ATOM 643 N N . ASP A 1 89 ? 16.531 13.711 35.964 1.00 33.54 89 ASP A N 1
ATOM 644 C CA . ASP A 1 89 ? 16.213 13.795 34.546 1.00 32.07 89 ASP A CA 1
ATOM 645 C C . ASP A 1 89 ? 14.934 12.983 34.302 1.00 32.20 89 ASP A C 1
ATOM 646 O O . ASP A 1 89 ? 14.918 11.760 34.443 1.00 29.15 89 ASP A O 1
ATOM 651 N N . SER A 1 90 ? 13.866 13.694 33.942 1.00 32.16 90 SER A N 1
ATOM 652 C CA . SER A 1 90 ? 12.557 13.108 33.740 1.00 31.65 90 SER A CA 1
ATOM 653 C C . SER A 1 90 ? 12.469 12.127 32.567 1.00 30.27 90 SER A C 1
ATOM 654 O O . SER A 1 90 ? 11.490 11.391 32.480 1.00 29.97 90 SER A O 1
ATOM 657 N N . CYS A 1 91 ? 13.462 12.098 31.677 1.00 28.50 91 CYS A N 1
ATOM 658 C CA . CYS A 1 91 ? 13.465 11.153 30.548 1.00 26.90 91 CYS A CA 1
ATOM 659 C C . CYS A 1 91 ? 14.407 9.968 30.723 1.00 27.92 91 CYS A C 1
ATOM 660 O O . CYS A 1 91 ? 14.710 9.292 29.752 1.00 25.92 91 CYS A O 1
ATOM 663 N N . LEU A 1 92 ? 14.879 9.732 31.948 1.00 27.22 92 LEU A N 1
ATOM 664 C CA . LEU A 1 92 ? 15.781 8.612 32.210 1.00 27.46 92 LEU A CA 1
ATOM 665 C C . LEU A 1 92 ? 15.244 7.825 33.365 1.00 26.87 92 LEU A C 1
ATOM 666 O O . LEU A 1 92 ? 15.007 8.385 34.433 1.00 27.34 92 LEU A O 1
ATOM 671 N N . ARG A 1 93 ? 15.042 6.537 33.151 1.00 26.94 93 ARG A N 1
ATOM 672 C CA . ARG A 1 93 ? 14.618 5.636 34.208 1.00 28.08 93 ARG A CA 1
ATOM 673 C C . ARG A 1 93 ? 15.488 4.383 34.233 1.00 27.41 93 ARG A C 1
ATOM 674 O O . ARG A 1 93 ? 16.220 4.077 33.284 1.00 26.73 93 ARG A O 1
ATOM 682 N N . ALA A 1 94 ? 15.406 3.659 35.346 1.00 25.19 94 ALA A N 1
ATOM 683 C CA . ALA A 1 94 ? 15.957 2.328 35.430 1.00 25.80 94 ALA A CA 1
ATOM 684 C C . ALA A 1 94 ? 14.822 1.362 35.800 1.00 25.99 94 ALA A C 1
ATOM 685 O O . ALA A 1 94 ? 13.878 1.763 36.456 1.00 28.05 94 ALA A O 1
ATOM 687 N N . LEU A 1 95 ? 14.897 0.125 35.316 1.00 27.00 95 LEU A N 1
ATOM 688 C CA . LEU A 1 95 ? 13.906 -0.921 35.587 1.00 26.80 95 LEU A CA 1
ATOM 689 C C . LEU A 1 95 ? 14.564 -2.209 36.027 1.00 26.86 95 LEU A C 1
ATOM 690 O O . LEU A 1 95 ? 15.484 -2.702 35.360 1.00 25.61 95 LEU A O 1
ATOM 695 N N . THR A 1 96 ? 14.057 -2.787 37.111 1.00 27.64 96 THR A N 1
ATOM 696 C CA . THR A 1 96 ? 14.509 -4.089 37.582 1.00 29.96 96 THR A CA 1
ATOM 697 C C . THR A 1 96 ? 13.752 -5.188 36.846 1.00 32.91 96 THR A C 1
ATOM 698 O O . THR A 1 96 ? 12.723 -4.948 36.224 1.00 31.69 96 THR A O 1
ATOM 702 N N . SER A 1 97 ? 14.305 -6.387 36.957 1.00 37.49 97 SER A N 1
ATOM 703 C CA . SER A 1 97 ? 13.782 -7.624 36.383 1.00 40.30 97 SER A CA 1
ATOM 704 C C . SER A 1 97 ? 12.338 -7.898 36.773 1.00 41.82 97 SER A C 1
ATOM 705 O O . SER A 1 97 ? 11.587 -8.481 35.989 1.00 44.44 97 SER A O 1
ATOM 708 N N . ARG A 1 98 ? 11.988 -7.508 37.992 1.00 42.66 98 ARG A N 1
ATOM 709 C CA . ARG A 1 98 ? 10.668 -7.767 38.571 1.00 43.55 98 ARG A CA 1
ATOM 710 C C . ARG A 1 98 ? 9.665 -6.628 38.322 1.00 42.37 98 ARG A C 1
ATOM 711 O O . ARG A 1 98 ? 8.574 -6.600 38.907 1.00 43.10 98 ARG A O 1
ATOM 719 N N . GLY A 1 99 ? 10.057 -5.679 37.475 1.00 39.30 99 GLY A N 1
ATOM 720 C CA . GLY A 1 99 ? 9.157 -4.659 36.965 1.00 37.11 99 GLY A CA 1
ATOM 721 C C . GLY A 1 99 ? 9.095 -3.342 37.731 1.00 35.97 99 GLY A C 1
ATOM 722 O O . GLY A 1 99 ? 8.180 -2.548 37.488 1.00 35.33 99 GLY A O 1
ATOM 723 N N . ASN A 1 100 ? 10.058 -3.074 38.614 1.00 33.57 100 ASN A N 1
ATOM 724 C CA . ASN A 1 100 ? 10.034 -1.837 39.401 1.00 34.32 100 ASN A CA 1
ATOM 725 C C . ASN A 1 100 ? 10.967 -0.767 38.832 1.00 33.52 100 ASN A C 1
ATOM 726 O O . ASN A 1 100 ? 12.132 -1.053 38.528 1.00 30.77 100 ASN A O 1
ATOM 731 N N . GLU A 1 101 ? 10.412 0.433 38.671 1.00 33.15 101 GLU A N 1
ATOM 732 C CA . GLU A 1 101 ? 11.092 1.574 38.079 1.00 35.30 101 GLU A CA 1
ATOM 733 C C . GLU A 1 101 ? 11.816 2.343 39.168 1.00 35.36 101 GLU A C 1
ATOM 734 O O . GLU A 1 101 ? 11.233 2.632 40.219 1.00 36.12 101 GLU A O 1
ATOM 740 N N . LEU A 1 102 ? 13.075 2.673 38.899 1.00 33.42 102 LEU A N 1
ATOM 741 C CA . LEU A 1 102 ? 13.945 3.353 39.843 1.00 34.39 102 LEU A CA 1
ATOM 742 C C . LEU A 1 102 ? 14.128 4.768 39.345 1.00 34.96 102 LEU A C 1
ATOM 743 O O . LEU A 1 102 ? 14.287 4.989 38.131 1.00 35.22 102 LEU A O 1
ATOM 748 N N . GLU A 1 103 ? 14.006 5.714 40.275 1.00 35.32 103 GLU A N 1
ATOM 749 C CA . GLU A 1 103 ? 14.293 7.121 40.047 1.00 36.80 103 GLU A CA 1
ATOM 750 C C . GLU A 1 103 ? 15.640 7.497 40.663 1.00 34.17 103 GLU A C 1
ATOM 751 O O . GLU A 1 103 ? 16.144 8.573 40.404 1.00 33.23 103 GLU A O 1
ATOM 757 N N . SER A 1 104 ? 16.213 6.574 41.443 1.00 34.22 104 SER A N 1
ATOM 758 C CA . SER A 1 104 ? 17.558 6.683 42.025 1.00 31.88 104 SER A CA 1
ATOM 759 C C . SER A 1 104 ? 18.329 5.377 41.844 1.00 29.83 104 SER A C 1
ATOM 760 O O . SER A 1 104 ? 17.786 4.277 42.042 1.00 29.23 104 SER A O 1
ATOM 763 N N . ILE A 1 105 ? 19.600 5.490 41.464 1.00 28.26 105 ILE A N 1
ATOM 764 C CA . ILE A 1 105 ? 20.452 4.308 41.365 1.00 27.17 105 ILE A CA 1
ATOM 765 C C . ILE A 1 105 ? 21.561 4.352 42.419 1.00 27.69 105 ILE A C 1
ATOM 766 O O . ILE A 1 105 ? 22.443 3.535 42.412 1.00 26.58 105 ILE A O 1
ATOM 771 N N . ALA A 1 106 ? 21.488 5.283 43.362 1.00 28.76 106 ALA A N 1
ATOM 772 C CA . ALA A 1 106 ? 22.449 5.254 44.471 1.00 28.36 106 ALA A CA 1
ATOM 773 C C . ALA A 1 106 ? 22.203 3.963 45.297 1.00 27.81 106 ALA A C 1
ATOM 774 O O . ALA A 1 106 ? 21.053 3.530 45.465 1.00 27.75 106 ALA A O 1
ATOM 776 N N . PHE A 1 107 ? 23.277 3.330 45.766 1.00 25.48 107 PHE A N 1
ATOM 777 C CA . PHE A 1 107 ? 23.197 2.118 46.569 1.00 25.27 107 PHE A CA 1
ATOM 778 C C . PHE A 1 107 ? 22.450 0.987 45.867 1.00 26.13 107 PHE A C 1
ATOM 779 O O . PHE A 1 107 ? 21.834 0.138 46.488 1.00 24.47 107 PHE A O 1
ATOM 787 N N . ARG A 1 108 ? 22.539 0.967 44.532 1.00 26.90 108 ARG A N 1
ATOM 788 C CA . ARG A 1 108 ? 21.866 -0.067 43.765 1.00 27.74 108 ARG A CA 1
ATOM 789 C C . ARG A 1 108 ? 22.382 -1.451 44.048 1.00 28.78 108 ARG A C 1
ATOM 790 O O . ARG A 1 108 ? 23.554 -1.647 44.358 1.00 30.79 108 ARG A O 1
ATOM 798 N N . SER A 1 109 ? 21.498 -2.426 43.859 1.00 30.40 109 SER A N 1
ATOM 799 C CA . SER A 1 109 ? 21.810 -3.825 44.032 1.00 33.04 109 SER A CA 1
ATOM 800 C C . SER A 1 109 ? 21.988 -4.533 42.698 1.00 33.45 109 SER A C 1
ATOM 801 O O . SER A 1 109 ? 21.698 -3.960 41.642 1.00 29.83 109 SER A O 1
ATOM 804 N N . GLU A 1 110 ? 22.478 -5.771 42.764 1.00 35.18 110 GLU A N 1
ATOM 805 C CA . GLU A 1 110 ? 22.550 -6.645 41.601 1.00 36.63 110 GLU A CA 1
ATOM 806 C C . GLU A 1 110 ? 21.156 -7.170 41.315 1.00 38.07 110 GLU A C 1
ATOM 807 O O . GLU A 1 110 ? 20.464 -7.634 42.217 1.00 34.80 110 GLU A O 1
ATOM 813 N N . ASP A 1 111 ? 20.724 -7.086 40.064 1.00 37.68 111 ASP A N 1
ATOM 814 C CA . ASP A 1 111 ? 19.447 -7.661 39.698 1.00 39.88 111 ASP A CA 1
ATOM 815 C C . ASP A 1 111 ? 19.546 -9.204 39.714 1.00 42.08 111 ASP A C 1
ATOM 816 O O . ASP A 1 111 ? 20.495 -9.762 39.182 1.00 43.15 111 ASP A O 1
ATOM 821 N N . ILE A 1 112 ? 18.594 -9.898 40.343 1.00 45.73 112 ILE A N 1
ATOM 822 C CA . ILE A 1 112 ? 18.682 -11.380 40.437 1.00 47.24 112 ILE A CA 1
ATOM 823 C C . ILE A 1 112 ? 18.388 -12.052 39.098 1.00 47.63 112 ILE A C 1
ATOM 824 O O . ILE A 1 112 ? 17.338 -11.806 38.496 1.00 47.76 112 ILE A O 1
ATOM 826 N N . GLY A 1 117 ? 17.305 -17.921 32.063 1.00 48.61 117 GLY A N 1
ATOM 827 C CA . GLY A 1 117 ? 17.405 -16.803 32.986 1.00 47.96 117 GLY A CA 1
ATOM 828 C C . GLY A 1 117 ? 18.593 -15.873 32.774 1.00 47.01 117 GLY A C 1
ATOM 829 O O . GLY A 1 117 ? 18.935 -15.131 33.703 1.00 50.72 117 GLY A O 1
ATOM 830 N N . ASN A 1 118 ? 19.190 -15.908 31.573 1.00 43.49 118 ASN A N 1
ATOM 831 C CA . ASN A 1 118 ? 20.353 -15.108 31.148 1.00 40.60 118 ASN A CA 1
ATOM 832 C C . ASN A 1 118 ? 20.292 -13.618 31.532 1.00 35.00 118 ASN A C 1
ATOM 833 O O . ASN A 1 118 ? 19.225 -13.065 31.749 1.00 32.04 118 ASN A O 1
ATOM 838 N N . ASN A 1 119 ? 21.422 -12.928 31.451 1.00 31.12 119 ASN A N 1
ATOM 839 C CA . ASN A 1 119 ? 21.349 -11.461 31.399 1.00 27.97 119 ASN A CA 1
ATOM 840 C C . ASN A 1 119 ? 20.534 -11.018 30.186 1.00 25.52 119 ASN A C 1
ATOM 841 O O . ASN A 1 119 ? 19.8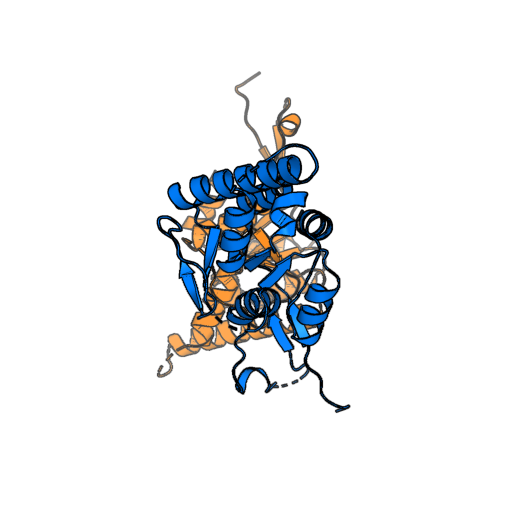43 -10.020 30.242 1.00 25.26 119 ASN A O 1
ATOM 846 N N . ASP A 1 120 ? 20.622 -11.747 29.084 1.00 24.99 120 ASP A N 1
ATOM 847 C CA . ASP A 1 120 ? 19.816 -11.450 27.887 1.00 25.50 120 ASP A CA 1
ATOM 848 C C . ASP A 1 120 ? 18.307 -11.549 28.156 1.00 26.76 120 ASP A C 1
ATOM 849 O O . ASP A 1 120 ? 17.518 -10.690 27.733 1.00 24.58 120 ASP A O 1
ATOM 854 N N . ASP A 1 121 ? 17.906 -12.594 28.871 1.00 26.90 121 ASP A N 1
ATOM 855 C CA . ASP A 1 121 ? 16.501 -12.758 29.290 1.00 27.87 121 ASP A CA 1
ATOM 856 C C . ASP A 1 121 ? 16.039 -11.580 30.156 1.00 26.25 121 ASP A C 1
ATOM 857 O O . ASP A 1 121 ? 14.915 -11.115 29.992 1.00 25.42 121 ASP A O 1
ATOM 862 N N . LEU A 1 122 ? 16.899 -11.067 31.042 1.00 26.50 122 LEU A N 1
ATOM 863 C CA . LEU A 1 122 ? 16.530 -9.925 31.860 1.00 26.04 122 LEU A CA 1
ATOM 864 C C . LEU A 1 122 ? 16.305 -8.648 31.050 1.00 25.63 122 LEU A C 1
ATOM 865 O O . LEU A 1 122 ? 15.393 -7.881 31.324 1.00 24.81 122 LEU A O 1
ATOM 870 N N . ILE A 1 123 ? 17.155 -8.383 30.062 1.00 24.66 123 ILE A N 1
ATOM 871 C CA . ILE A 1 123 ? 16.940 -7.215 29.205 1.00 24.31 123 ILE A CA 1
ATOM 872 C C . ILE A 1 123 ? 15.598 -7.339 28.441 1.00 24.60 123 ILE A C 1
ATOM 873 O O . ILE A 1 123 ? 14.807 -6.401 28.401 1.00 25.29 123 ILE A O 1
ATOM 878 N N . LEU A 1 124 ? 15.344 -8.512 27.889 1.00 25.63 124 LEU A N 1
ATOM 879 C CA . LEU A 1 124 ? 14.081 -8.782 27.200 1.00 27.75 124 LEU A CA 1
ATOM 880 C C . LEU A 1 124 ? 12.883 -8.615 28.114 1.00 26.60 124 LEU A C 1
ATOM 881 O O . LEU A 1 124 ? 11.896 -8.009 27.705 1.00 27.23 124 LEU A O 1
ATOM 886 N N . SER A 1 125 ? 12.989 -9.084 29.359 1.00 26.86 125 SER A N 1
ATOM 887 C CA . SER A 1 125 ? 11.885 -8.900 30.320 1.00 28.41 125 SER A CA 1
ATOM 888 C C . SER A 1 125 ? 11.618 -7.443 30.615 1.00 27.82 125 SER A C 1
ATOM 889 O O . SER A 1 125 ? 10.462 -7.047 30.791 1.00 27.92 125 SER A O 1
ATOM 892 N N . CYS A 1 126 ? 12.683 -6.637 30.673 1.00 28.03 126 CYS A N 1
ATOM 893 C CA . CYS A 1 126 ? 12.556 -5.199 30.809 1.00 27.88 126 CYS A CA 1
ATOM 894 C C . CYS A 1 126 ? 11.742 -4.597 29.637 1.00 27.03 126 CYS A C 1
ATOM 895 O O . CYS A 1 126 ? 10.838 -3.776 29.851 1.00 28.22 126 CYS A O 1
ATOM 898 N N . CYS A 1 127 ? 12.073 -4.976 28.402 1.00 25.67 127 CYS A N 1
ATOM 899 C CA . CYS A 1 127 ? 11.286 -4.555 27.251 1.00 26.06 127 CYS A CA 1
ATOM 900 C C . CYS A 1 127 ? 9.824 -5.014 27.388 1.00 25.42 127 CYS A C 1
ATOM 901 O O . CYS A 1 127 ? 8.912 -4.247 27.100 1.00 25.66 127 CYS A O 1
ATOM 904 N N . LEU A 1 128 ? 9.645 -6.234 27.847 1.00 26.21 128 LEU A N 1
ATOM 905 C CA . LEU A 1 128 ? 8.311 -6.862 27.880 1.00 27.53 128 LEU A CA 1
ATOM 906 C C . LEU A 1 128 ? 7.434 -6.227 28.932 1.00 28.43 128 LEU A C 1
ATOM 907 O O . LEU A 1 128 ? 6.203 -6.371 28.883 1.00 28.05 128 LEU A O 1
ATOM 912 N N . HIS A 1 129 ? 8.052 -5.529 29.885 1.00 26.92 129 HIS A N 1
ATOM 913 C CA . HIS A 1 129 ? 7.307 -4.776 30.886 1.00 28.44 129 HIS A CA 1
ATOM 914 C C . HIS A 1 129 ? 6.401 -3.746 30.207 1.00 29.99 129 HIS A C 1
ATOM 915 O O . HIS A 1 129 ? 5.383 -3.317 30.778 1.00 30.81 129 HIS A O 1
ATOM 922 N N . TYR A 1 130 ? 6.803 -3.305 29.023 1.00 30.34 130 TYR A N 1
ATOM 923 C CA . TYR A 1 130 ? 6.027 -2.344 28.241 1.00 33.51 130 TYR A CA 1
ATOM 924 C C . TYR A 1 130 ? 5.092 -2.970 27.153 1.00 35.56 130 TYR A C 1
ATOM 925 O O . TYR A 1 130 ? 4.541 -2.254 26.331 1.00 39.25 130 TYR A O 1
ATOM 934 N N . CYS A 1 131 ? 4.921 -4.284 27.141 1.00 37.40 131 CYS A N 1
ATOM 935 C CA . CYS A 1 131 ? 3.955 -4.923 26.228 1.00 38.22 131 CYS A CA 1
ATOM 9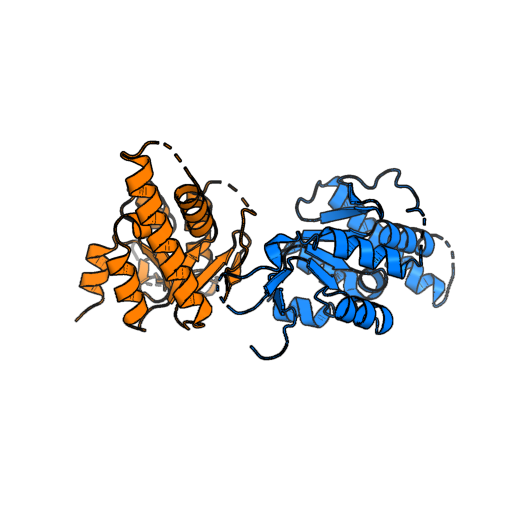36 C C . CYS A 1 131 ? 3.137 -5.976 26.942 1.00 39.54 131 CYS A C 1
ATOM 937 O O . CYS A 1 131 ? 3.018 -7.155 26.536 1.00 41.66 131 CYS A O 1
ATOM 940 N N . LYS A 1 132 ? 2.562 -5.558 28.042 1.00 39.51 132 LYS A N 1
ATOM 941 C CA . LYS A 1 132 ? 1.549 -6.367 28.650 1.00 40.52 132 LYS A CA 1
ATOM 942 C C . LYS A 1 132 ? 0.343 -6.112 27.741 1.00 40.19 132 LYS A C 1
ATOM 943 O O . LYS A 1 132 ? -0.083 -4.964 27.541 1.00 42.17 132 LYS A O 1
ATOM 949 N N . ASP A 1 133 ? -0.045 -7.172 27.048 1.00 38.29 133 ASP A N 1
ATOM 950 C CA . ASP A 1 133 ? -1.270 -7.220 26.272 1.00 36.81 133 ASP A CA 1
ATOM 951 C C . ASP A 1 133 ? -2.296 -7.966 27.115 1.00 36.47 133 ASP A C 1
ATOM 952 O O . ASP A 1 133 ? -1.974 -8.940 27.770 1.00 35.31 133 ASP A O 1
ATOM 957 N N . LYS A 1 134 ? -3.529 -7.502 27.031 1.00 37.35 134 LYS A N 1
ATOM 958 C CA . LYS A 1 134 ? -4.680 -8.095 27.685 1.00 38.18 134 LYS A CA 1
ATOM 959 C C . LYS A 1 134 ? -5.421 -8.937 26.646 1.00 36.63 134 LYS A C 1
ATOM 960 O O . LYS A 1 134 ? -5.354 -8.659 25.451 1.00 34.63 134 LYS A O 1
ATOM 966 N N . ALA A 1 135 ? -6.127 -9.960 27.109 1.00 36.55 135 ALA A N 1
ATOM 967 C CA . ALA A 1 135 ? -6.925 -10.786 26.216 1.00 37.50 135 ALA A CA 1
ATOM 968 C C . ALA A 1 135 ? -7.758 -9.967 25.205 1.00 37.99 135 ALA A C 1
ATOM 969 O O . ALA A 1 135 ? -7.743 -10.272 24.019 1.00 37.81 135 ALA A O 1
ATOM 971 N N . LYS A 1 136 ? -8.417 -8.897 25.650 1.00 39.39 136 LYS A N 1
ATOM 972 C CA . LYS A 1 136 ? -9.305 -8.085 24.780 1.00 40.24 136 LYS A CA 1
ATOM 973 C C . LYS A 1 136 ? -8.614 -7.328 23.657 1.00 40.44 136 LYS A C 1
ATOM 974 O O . LYS A 1 136 ? -9.239 -6.975 22.648 1.00 40.12 136 LYS A O 1
ATOM 980 N N . ASP A 1 137 ? -7.326 -7.053 23.827 1.00 38.89 137 ASP A N 1
ATOM 981 C CA . ASP A 1 137 ? -6.555 -6.387 22.791 1.00 38.01 137 ASP A CA 1
ATOM 982 C C . ASP A 1 137 ? -6.421 -7.229 21.536 1.00 36.41 137 ASP A C 1
ATOM 983 O O . ASP A 1 137 ? -6.093 -6.696 20.495 1.00 35.99 137 ASP A O 1
ATOM 988 N N . PHE A 1 138 ? -6.660 -8.539 21.647 1.00 35.31 138 PHE A N 1
ATOM 989 C CA . PHE A 1 138 ? -6.580 -9.462 20.511 1.00 32.76 138 PHE A CA 1
ATOM 990 C C . PHE A 1 138 ? -7.901 -9.646 19.746 1.00 30.23 138 PHE A C 1
ATOM 991 O O . PHE A 1 138 ? -7.951 -10.366 18.770 1.00 31.82 138 PHE A O 1
ATOM 999 N N . MET A 1 139 ? -8.960 -8.911 20.216 1.00 15.00 139 MET A N 1
ATOM 1000 C CA . MET A 1 139 ? -10.263 -9.085 19.583 1.00 15.00 139 MET A CA 1
ATOM 1001 C C . MET A 1 139 ? -10.698 -7.810 18.867 1.00 15.00 139 MET A C 1
ATOM 1002 O O . MET A 1 139 ? -10.989 -6.751 19.464 1.00 36.56 139 MET A O 1
ATOM 1007 N N . PRO A 1 140 ? -10.729 -7.834 17.500 1.00 39.50 140 PRO A N 1
ATOM 1008 C CA . PRO A 1 140 ? -11.021 -6.656 16.672 1.00 44.15 140 PRO A CA 1
ATOM 1009 C C . PRO A 1 140 ? -12.526 -6.400 16.546 1.00 47.41 140 PRO A C 1
ATOM 1010 O O . PRO A 1 140 ? -13.339 -7.190 17.035 1.00 49.75 140 PRO A O 1
ATOM 1014 N N . ALA A 1 141 ? -12.893 -5.300 15.890 1.00 50.79 141 ALA A N 1
ATOM 1015 C CA . ALA A 1 141 ? -14.293 -5.049 15.488 1.00 51.47 141 ALA A CA 1
ATOM 1016 C C . ALA A 1 141 ? -14.338 -4.404 14.097 1.00 52.71 141 ALA A C 1
ATOM 1017 O O . ALA A 1 141 ? -15.195 -4.735 13.263 1.00 53.86 141 ALA A O 1
ATOM 1019 N N . GLU A 1 145 ? -10.969 -7.073 10.664 1.00 50.85 145 GLU A N 1
ATOM 1020 C CA . GLU A 1 145 ? -9.892 -6.098 10.760 1.00 49.82 145 GLU A CA 1
ATOM 1021 C C . GLU A 1 145 ? -8.560 -6.751 11.221 1.00 48.63 145 GLU A C 1
ATOM 1022 O O . GLU A 1 145 ? -8.581 -7.912 11.681 1.00 48.51 145 GLU A O 1
ATOM 1024 N N . PRO A 1 146 ? -7.421 -6.035 11.059 1.00 46.28 146 PRO A N 1
ATOM 1025 C CA . PRO A 1 146 ? -6.141 -6.355 11.761 1.00 43.34 146 PRO A CA 1
ATOM 1026 C C . PRO A 1 146 ? -6.489 -6.426 13.237 1.00 37.19 146 PRO A C 1
ATOM 1027 O O . PRO A 1 146 ? -6.942 -5.474 13.848 1.00 41.67 146 PRO A O 1
ATOM 1031 N N . ILE A 1 147 ? -6.132 -7.574 13.800 1.00 15.00 147 ILE A N 1
ATOM 1032 C CA . ILE A 1 147 ? -5.424 -7.822 15.051 1.00 15.00 147 ILE A CA 1
ATOM 1033 C C . ILE A 1 147 ? -4.072 -7.121 15.064 1.00 15.00 147 ILE A C 1
ATOM 1034 O O . ILE A 1 147 ? -2.933 -7.612 14.750 1.00 31.99 147 ILE A O 1
ATOM 1039 N N . ARG A 1 148 ? -4.064 -5.996 15.781 1.00 31.13 148 ARG A N 1
ATOM 1040 C CA . ARG A 1 148 ? -2.919 -5.084 15.935 1.00 34.78 148 ARG A CA 1
ATOM 1041 C C . ARG A 1 148 ? -2.734 -4.706 17.424 1.00 33.89 148 ARG A C 1
ATOM 1042 O O . ARG A 1 148 ? -3.706 -4.445 18.133 1.00 35.28 148 ARG A O 1
ATOM 1050 N N . LEU A 1 149 ? -1.486 -4.675 17.897 1.00 32.34 149 LEU A N 1
ATOM 1051 C CA . LEU A 1 149 ? -1.167 -4.434 19.311 1.00 31.42 149 LEU A CA 1
ATOM 1052 C C . LEU A 1 149 ? -0.189 -3.260 19.400 1.00 30.66 149 LEU A C 1
ATOM 1053 O O . LEU A 1 149 ? 0.750 -3.188 18.640 1.00 30.11 149 LEU A O 1
ATOM 1058 N N . LEU A 1 150 ? -0.419 -2.351 20.331 1.00 30.27 150 LEU A N 1
ATOM 1059 C CA . LEU A 1 150 ? 0.474 -1.200 20.509 1.00 30.83 150 LEU A CA 1
ATOM 1060 C C . LEU A 1 150 ? 1.837 -1.624 21.076 1.00 30.85 150 LEU A C 1
ATOM 1061 O O . LEU A 1 150 ? 1.891 -2.381 22.038 1.00 28.85 150 LEU A O 1
ATOM 1066 N N . ARG A 1 151 ? 2.918 -1.095 20.493 1.00 31.30 151 ARG A N 1
ATOM 1067 C CA . ARG A 1 151 ? 4.265 -1.242 21.029 1.00 29.73 151 ARG A CA 1
ATOM 1068 C C . ARG A 1 151 ? 4.932 0.124 21.101 1.00 28.67 151 ARG A C 1
ATOM 1069 O O . ARG A 1 151 ? 5.250 0.696 20.075 1.00 28.42 151 ARG A O 1
ATOM 1077 N N . GLU A 1 152 ? 5.096 0.615 22.338 1.00 29.78 152 GLU A N 1
ATOM 1078 C CA . GLU A 1 152 ? 5.697 1.888 22.676 1.00 28.72 152 GLU A CA 1
ATOM 1079 C C . GLU A 1 152 ? 7.159 1.736 23.086 1.00 29.48 152 GLU A C 1
ATOM 1080 O O . GLU A 1 152 ? 7.855 2.727 23.323 1.00 28.97 152 GLU A O 1
ATOM 1086 N N . VAL A 1 153 ? 7.638 0.493 23.156 1.00 28.23 153 VAL A N 1
ATOM 1087 C CA . VAL A 1 153 ? 9.041 0.217 23.498 1.00 26.53 153 VAL A CA 1
ATOM 1088 C C . VAL A 1 153 ? 9.860 -0.128 22.257 1.00 25.69 153 VAL A C 1
ATOM 1089 O O . VAL A 1 153 ? 9.341 -0.726 21.294 1.00 24.45 153 VAL A O 1
ATOM 1093 N N . VAL A 1 154 ? 11.154 0.239 22.285 1.00 23.57 154 VAL A N 1
ATOM 1094 C CA . VAL A 1 154 ? 12.119 -0.227 21.299 1.00 22.60 154 VAL A CA 1
ATOM 1095 C C . VAL A 1 154 ? 13.413 -0.690 22.011 1.00 23.78 154 VAL A C 1
ATOM 1096 O O . VAL A 1 154 ? 13.959 0.049 22.868 1.00 23.93 154 VAL A O 1
ATOM 1100 N N . LEU A 1 155 ? 13.903 -1.873 21.634 1.00 22.47 155 LEU A N 1
ATOM 1101 C CA . LEU A 1 155 ? 15.179 -2.362 22.143 1.00 22.29 155 LEU A CA 1
ATOM 1102 C C . LEU A 1 155 ? 16.264 -1.860 21.203 1.00 22.96 155 LEU A C 1
ATOM 1103 O O . LEU A 1 155 ? 16.185 -2.037 20.004 1.00 22.55 155 LEU A O 1
ATOM 1108 N N . LEU A 1 156 ? 17.210 -1.131 21.765 1.00 21.10 156 LEU A N 1
ATOM 1109 C CA . LEU A 1 156 ? 18.340 -0.603 21.017 1.00 22.14 156 LEU A CA 1
ATOM 1110 C C . LEU A 1 156 ? 19.529 -1.533 21.210 1.00 22.60 156 LEU A C 1
ATOM 1111 O O . LEU A 1 156 ? 20.089 -1.613 22.281 1.00 21.47 156 LEU A O 1
ATOM 1116 N N . THR A 1 157 ? 19.898 -2.198 20.131 1.00 22.82 157 THR A N 1
ATOM 1117 C CA . THR A 1 157 ? 20.971 -3.148 20.100 1.00 23.10 157 THR A CA 1
ATOM 1118 C C . THR A 1 157 ? 21.541 -3.374 18.692 1.00 24.64 157 THR A C 1
ATOM 1119 O O . THR A 1 157 ? 20.855 -3.163 17.706 1.00 25.48 157 THR A O 1
ATOM 1123 N N . ASP A 1 158 ? 22.821 -3.774 18.636 1.00 26.30 158 ASP A N 1
ATOM 1124 C CA . ASP A 1 158 ? 23.497 -4.277 17.422 1.00 27.74 158 ASP A CA 1
ATOM 1125 C C . ASP A 1 158 ? 23.751 -5.778 17.491 1.00 26.23 158 ASP A C 1
ATOM 1126 O O . ASP A 1 158 ? 24.390 -6.332 16.615 1.00 24.40 158 ASP A O 1
ATOM 1131 N N . ASP A 1 159 ? 23.338 -6.411 18.575 1.00 24.49 159 ASP A N 1
ATOM 1132 C CA . ASP A 1 159 ? 23.659 -7.800 18.856 1.00 25.20 159 ASP A CA 1
ATOM 1133 C C . ASP A 1 159 ? 22.623 -8.700 18.158 1.00 25.82 159 ASP A C 1
ATOM 1134 O O . ASP A 1 159 ? 21.432 -8.581 18.431 1.00 23.74 159 ASP A O 1
ATOM 1139 N N . ARG A 1 160 ? 23.088 -9.568 17.269 1.00 26.95 160 ARG A N 1
ATOM 1140 C CA . ARG A 1 160 ? 22.222 -10.515 16.524 1.00 29.63 160 ARG A CA 1
ATOM 1141 C C . ARG A 1 160 ? 21.347 -11.386 17.423 1.00 30.02 160 ARG A C 1
ATOM 1142 O O . ARG A 1 160 ? 20.163 -11.563 17.120 1.00 30.23 160 ARG A O 1
ATOM 1144 N N . ASN A 1 161 ? 21.908 -11.906 18.518 1.00 31.28 161 ASN A N 1
ATOM 1145 C CA . ASN A 1 161 ? 21.180 -12.744 19.496 1.00 33.14 161 ASN A CA 1
ATOM 1146 C C . ASN A 1 161 ? 19.960 -12.019 20.078 1.00 32.08 161 ASN A C 1
ATOM 1147 O O . ASN A 1 161 ? 18.822 -12.503 19.943 1.00 31.51 161 ASN A O 1
ATOM 1152 N N . LEU A 1 162 ? 20.194 -10.868 20.704 1.00 29.11 162 LEU A N 1
ATOM 1153 C CA . LEU A 1 162 ? 19.116 -10.051 21.236 1.00 28.31 162 LEU A CA 1
ATOM 1154 C C . LEU A 1 162 ? 18.138 -9.623 20.168 1.00 26.07 162 LEU A C 1
ATOM 1155 O O . LEU A 1 162 ? 16.940 -9.550 20.426 1.00 25.55 162 LEU A O 1
ATOM 1160 N N . ARG A 1 163 ? 18.639 -9.283 18.988 1.00 22.99 163 ARG A N 1
ATOM 1161 C CA . ARG A 1 163 ? 17.750 -8.818 17.945 1.00 24.71 163 ARG A CA 1
ATOM 1162 C C . ARG A 1 163 ? 16.720 -9.899 17.599 1.00 23.93 163 ARG A C 1
ATOM 1163 O O . ARG A 1 163 ? 15.527 -9.619 17.484 1.00 23.20 163 ARG A O 1
ATOM 1171 N N . VAL A 1 164 ? 17.189 -11.135 17.457 1.00 24.93 164 VAL A N 1
ATOM 1172 C CA . VAL A 1 164 ? 16.302 -12.258 17.095 1.00 26.13 164 VAL A CA 1
ATOM 1173 C C . VAL A 1 164 ? 15.346 -12.569 18.239 1.00 26.17 164 VAL A C 1
ATOM 1174 O O . VAL A 1 164 ? 14.163 -12.811 18.020 1.00 25.93 164 VAL A O 1
ATOM 1178 N N . LYS A 1 165 ? 15.829 -12.517 19.472 1.00 26.87 165 LYS A N 1
ATOM 1179 C CA . LYS A 1 165 ? 14.953 -12.632 20.633 1.00 27.36 165 LYS A CA 1
ATOM 1180 C C . LYS A 1 165 ? 13.837 -11.640 20.600 1.00 26.53 165 LYS A C 1
ATOM 1181 O O . LYS A 1 165 ? 12.683 -12.023 20.762 1.00 28.04 165 LYS A O 1
ATOM 1187 N N . ALA A 1 166 ? 14.154 -10.377 20.311 1.00 24.58 166 ALA A N 1
ATOM 1188 C CA . ALA A 1 166 ? 13.167 -9.314 20.260 1.00 24.32 166 ALA A CA 1
ATOM 1189 C C . ALA A 1 166 ? 12.160 -9.515 19.131 1.00 23.96 166 ALA A C 1
ATOM 1190 O O . ALA A 1 166 ? 10.960 -9.325 19.322 1.00 25.21 166 ALA A O 1
ATOM 1192 N N . LEU A 1 167 ? 12.672 -9.854 17.959 1.00 23.19 167 LEU A N 1
ATOM 1193 C CA . LEU A 1 167 ? 11.818 -10.035 16.794 1.00 24.39 167 LEU A CA 1
ATOM 1194 C C . LEU A 1 167 ? 10.778 -11.125 17.072 1.00 24.79 167 LEU A C 1
ATOM 1195 O O . LEU A 1 167 ? 9.606 -10.953 16.758 1.00 26.03 167 LEU A O 1
ATOM 1200 N N . THR A 1 168 ? 11.217 -12.223 17.679 1.00 26.49 168 THR A N 1
ATOM 1201 C CA . THR A 1 168 ? 10.324 -13.366 17.925 1.00 27.51 168 THR A CA 1
ATOM 1202 C C . THR A 1 168 ? 9.358 -13.111 19.063 1.00 29.57 168 THR A C 1
ATOM 1203 O O . THR A 1 168 ? 8.307 -13.727 19.091 1.00 31.34 168 THR A O 1
ATOM 1207 N N . ARG A 1 169 ? 9.706 -12.205 19.981 1.00 27.71 169 ARG A N 1
ATOM 1208 C CA . ARG A 1 169 ? 8.872 -11.836 21.105 1.00 28.55 169 ARG A CA 1
ATOM 1209 C C . ARG A 1 169 ? 8.108 -10.511 20.925 1.00 26.94 169 ARG A C 1
ATOM 1210 O O . ARG A 1 169 ? 7.650 -9.918 21.903 1.00 26.53 169 ARG A O 1
ATOM 1218 N N . ASN A 1 170 ? 8.005 -10.021 19.696 1.00 26.72 170 ASN A N 1
ATOM 1219 C CA . ASN A 1 170 ? 7.196 -8.815 19.407 1.00 27.93 170 ASN A CA 1
ATOM 1220 C C . ASN A 1 170 ? 7.661 -7.504 20.080 1.00 27.61 170 ASN A C 1
ATOM 1221 O O . ASN A 1 170 ? 6.849 -6.628 20.470 1.00 27.80 170 ASN A O 1
ATOM 1226 N N . VAL A 1 171 ? 8.977 -7.369 20.188 1.00 26.84 171 VAL A N 1
ATOM 1227 C CA . VAL A 1 171 ? 9.593 -6.147 20.707 1.00 24.59 171 VAL A CA 1
ATOM 1228 C C . VAL A 1 171 ? 10.275 -5.471 19.538 1.00 24.20 171 VAL A C 1
ATOM 1229 O O . VAL A 1 171 ? 11.186 -6.030 18.984 1.00 22.16 171 VAL A O 1
ATOM 1233 N N . PRO A 1 172 ? 9.812 -4.287 19.127 1.00 24.62 172 PRO A N 1
ATOM 1234 C CA . PRO A 1 172 ? 10.504 -3.521 18.083 1.00 25.85 172 PRO A CA 1
ATOM 1235 C C . PRO A 1 172 ? 11.977 -3.355 18.461 1.00 26.77 172 PRO A C 1
ATOM 1236 O O . PRO A 1 172 ? 12.264 -3.225 19.638 1.00 24.52 172 PRO A O 1
ATOM 1240 N N . VAL A 1 173 ? 12.862 -3.382 17.474 1.00 27.14 173 VAL A N 1
ATOM 1241 C CA . VAL A 1 173 ? 14.296 -3.426 17.722 1.00 27.67 173 VAL A CA 1
ATOM 1242 C C . VAL A 1 173 ? 15.042 -2.680 16.625 1.00 25.74 173 VAL A C 1
ATOM 1243 O O . VAL A 1 173 ? 14.696 -2.779 15.471 1.00 26.46 173 VAL A O 1
ATOM 1247 N N . ARG A 1 174 ? 16.052 -1.894 17.020 1.00 25.82 174 ARG A N 1
ATOM 1248 C CA . ARG A 1 174 ? 16.894 -1.172 16.073 1.00 26.44 174 ARG A CA 1
ATOM 1249 C C . ARG A 1 174 ? 18.280 -0.888 16.670 1.00 26.92 174 ARG A C 1
ATOM 1250 O O . ARG A 1 174 ? 18.410 -0.696 17.859 1.00 24.84 174 ARG A O 1
ATOM 1258 N N . ASP A 1 175 ? 19.306 -0.891 15.838 1.00 25.98 175 ASP A N 1
ATOM 1259 C CA . ASP A 1 175 ? 20.621 -0.360 16.235 1.00 26.65 175 ASP A CA 1
ATOM 1260 C C . ASP A 1 175 ? 20.607 1.146 16.490 1.00 25.91 175 ASP A C 1
ATOM 1261 O O . ASP A 1 175 ? 19.800 1.902 15.935 1.00 25.21 175 ASP A O 1
ATOM 1266 N N . ILE A 1 176 ? 21.487 1.587 17.387 1.00 25.95 176 ILE A N 1
ATOM 1267 C CA . ILE A 1 176 ? 21.438 2.987 17.825 1.00 26.90 176 ILE A CA 1
ATOM 1268 C C . ILE A 1 176 ? 21.670 3.988 16.683 1.00 27.01 176 ILE A C 1
ATOM 1269 O O . ILE A 1 176 ? 20.891 4.900 16.529 1.00 27.32 176 ILE A O 1
ATOM 1274 N N . PRO A 1 177 ? 22.708 3.828 15.886 1.00 30.03 177 PRO A N 1
ATOM 1275 C CA . PRO A 1 177 ? 22.933 4.764 14.769 1.00 31.75 177 PRO A CA 1
ATOM 1276 C C . PRO A 1 177 ? 21.705 4.965 13.885 1.00 31.58 177 PRO A C 1
ATOM 1277 O O . PRO A 1 177 ? 21.333 6.120 13.626 1.00 31.35 177 PRO A O 1
ATOM 1281 N N . ALA A 1 178 ? 21.058 3.873 13.466 1.00 31.11 178 ALA A N 1
ATOM 1282 C CA . ALA A 1 178 ? 19.860 3.975 12.613 1.00 29.88 178 ALA A CA 1
ATOM 1283 C C . ALA A 1 178 ? 18.662 4.584 13.324 1.00 29.30 178 ALA A C 1
ATOM 1284 O O . ALA A 1 178 ? 17.915 5.372 12.727 1.00 28.89 178 ALA A O 1
ATOM 1286 N N . PHE A 1 179 ? 18.488 4.292 14.622 1.00 27.18 179 PHE A N 1
ATOM 1287 C CA . PHE A 1 179 ? 17.406 4.890 15.361 1.00 28.52 179 PHE A CA 1
ATOM 1288 C C . PHE A 1 179 ? 17.595 6.399 15.425 1.00 29.78 179 PHE A C 1
ATOM 1289 O O . PHE A 1 179 ? 16.641 7.148 15.190 1.00 28.90 179 PHE A O 1
ATOM 1297 N N . LEU A 1 180 ? 18.810 6.838 15.751 1.00 32.59 180 LEU A N 1
ATOM 1298 C CA . LEU A 1 180 ? 19.070 8.272 15.901 1.00 35.17 180 LEU A CA 1
ATOM 1299 C C . LEU A 1 180 ? 18.745 9.002 14.588 1.00 34.64 180 LEU A C 1
ATOM 1300 O O . LEU A 1 180 ? 18.037 9.978 14.598 1.00 35.26 180 LEU A O 1
ATOM 1305 N N . THR A 1 181 ? 19.206 8.459 13.472 1.00 35.96 181 THR A N 1
ATOM 1306 C CA . THR A 1 181 ? 18.892 9.003 12.139 1.00 36.44 181 THR A CA 1
ATOM 1307 C C . THR A 1 181 ? 17.378 9.070 11.877 1.00 36.34 181 THR A C 1
ATOM 1308 O O . THR A 1 181 ? 16.849 10.097 11.461 1.00 35.28 181 THR A O 1
ATOM 1312 N N . TRP A 1 182 ? 16.674 7.969 12.143 1.00 35.50 182 TRP A N 1
ATOM 1313 C CA . TRP A 1 182 ? 15.232 7.888 11.943 1.00 35.35 182 TRP A CA 1
ATOM 1314 C C . TRP A 1 182 ? 14.477 8.894 12.812 1.00 35.85 182 TRP A C 1
ATOM 1315 O O . TRP A 1 182 ? 13.465 9.475 12.402 1.00 35.57 182 TRP A O 1
ATOM 1326 N N . ALA A 1 183 ? 14.993 9.118 14.015 1.00 36.75 183 ALA A N 1
ATOM 1327 C CA . ALA A 1 183 ? 14.318 9.976 14.976 1.00 38.25 183 ALA A CA 1
ATOM 1328 C C . ALA A 1 183 ? 14.505 11.452 14.628 1.00 38.73 183 ALA A C 1
ATOM 1329 O O . ALA A 1 183 ? 13.783 12.287 15.152 1.00 39.00 183 ALA A O 1
ATOM 1331 N N . GLN A 1 184 ? 15.495 11.747 13.787 1.00 40.63 184 GLN A N 1
ATOM 1332 C CA . GLN A 1 184 ? 15.813 13.117 13.358 1.00 42.23 184 GLN A CA 1
ATOM 1333 C C . GLN A 1 184 ? 16.163 14.042 14.532 1.00 43.15 184 GLN A C 1
ATOM 1334 O O . GLN A 1 184 ? 15.644 15.134 14.660 1.00 44.04 184 GLN A O 1
ATOM 1336 N N . GLY B 1 1 ? 16.135 54.722 8.976 1.00 35.97 1 GLY B N 1
ATOM 1337 C CA . GLY B 1 1 ? 14.768 54.151 8.928 1.00 35.02 1 GLY B CA 1
ATOM 1338 C C . GLY B 1 1 ? 14.057 54.360 10.248 1.00 35.10 1 GLY B C 1
ATOM 1339 O O . GLY B 1 1 ? 14.692 54.766 11.227 1.00 35.79 1 GLY B O 1
ATOM 1340 N N . SER B 1 2 ? 12.748 54.109 10.252 1.00 33.44 2 SER B N 1
ATOM 1341 C CA . SER B 1 2 ? 11.942 54.106 11.460 1.00 33.57 2 SER B CA 1
ATOM 1342 C C . SER B 1 2 ? 12.328 52.827 12.238 1.00 31.64 2 SER B C 1
ATOM 1343 O O . SER B 1 2 ? 13.083 51.998 11.734 1.00 29.19 2 SER B O 1
ATOM 1346 N N . PRO B 1 3 ? 11.896 52.696 13.479 1.00 30.36 3 PRO B N 1
ATOM 1347 C CA . PRO B 1 3 ? 12.202 51.477 14.243 1.00 28.86 3 PRO B CA 1
ATOM 1348 C C . PRO B 1 3 ? 11.772 50.178 13.513 1.00 26.67 3 PRO B C 1
ATOM 1349 O O . PRO B 1 3 ? 10.717 50.163 12.894 1.00 28.72 3 PRO B O 1
ATOM 1353 N N . GLU B 1 4 ? 12.610 49.138 13.579 1.00 20.35 4 GLU B N 1
ATOM 1354 C CA . GLU B 1 4 ? 12.384 47.857 12.909 1.00 19.29 4 GLU B CA 1
ATOM 1355 C C . GLU B 1 4 ? 11.350 47.052 13.589 1.00 20.65 4 GLU B C 1
ATOM 1356 O O . GLU B 1 4 ? 11.223 47.039 14.824 1.00 26.61 4 GLU B O 1
ATOM 1362 N N . PHE B 1 5 ? 10.609 46.298 12.760 1.00 24.43 5 PHE B N 1
ATOM 1363 C CA . PHE B 1 5 ? 9.608 45.399 13.250 1.00 25.57 5 PHE B CA 1
ATOM 1364 C C . PHE B 1 5 ? 9.519 44.276 12.246 1.00 26.83 5 PHE B C 1
ATOM 1365 O O . PHE B 1 5 ? 9.935 44.441 11.113 1.00 26.96 5 PHE B O 1
ATOM 1373 N N . MET B 1 6 ? 8.997 43.156 12.713 1.00 28.71 6 MET B N 1
ATOM 1374 C CA . MET B 1 6 ? 8.889 41.911 11.944 1.00 31.64 6 MET B CA 1
ATOM 1375 C C . MET B 1 6 ? 7.427 41.701 11.577 1.00 29.61 6 MET B C 1
ATOM 1376 O O . MET B 1 6 ? 6.543 42.040 12.335 1.00 28.92 6 MET B O 1
ATOM 1381 N N . GLU B 1 7 ? 7.207 41.217 10.359 1.00 30.63 7 GLU B N 1
ATOM 1382 C CA . GLU B 1 7 ? 5.913 40.884 9.820 1.00 31.36 7 GLU B CA 1
ATOM 1383 C C . GLU B 1 7 ? 5.923 39.388 9.468 1.00 29.58 7 GLU B C 1
ATOM 1384 O O . GLU B 1 7 ? 6.960 38.792 9.304 1.00 29.30 7 GLU B O 1
ATOM 1390 N N . LEU B 1 8 ? 4.758 38.777 9.428 1.00 29.81 8 LEU B N 1
ATOM 1391 C CA . LEU B 1 8 ? 4.625 37.363 9.067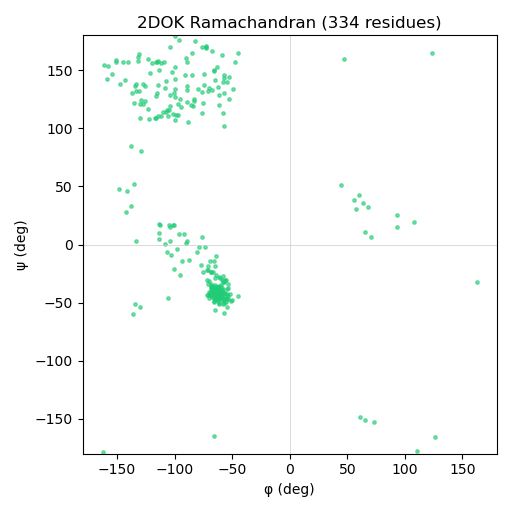 1.00 29.72 8 LEU B CA 1
ATOM 1392 C C . LEU B 1 8 ? 4.209 37.260 7.620 1.00 29.34 8 LEU B C 1
ATOM 1393 O O . LEU B 1 8 ? 3.321 37.999 7.169 1.00 30.21 8 LEU B O 1
ATOM 1398 N N . GLU B 1 9 ? 4.878 36.373 6.896 1.00 29.78 9 GLU B N 1
ATOM 1399 C CA . GLU B 1 9 ? 4.465 36.018 5.556 1.00 29.45 9 GLU B CA 1
ATOM 1400 C C . GLU B 1 9 ? 3.707 34.704 5.693 1.00 26.53 9 GLU B C 1
ATOM 1401 O O . GLU B 1 9 ? 4.292 33.650 5.886 1.00 24.44 9 GLU B O 1
ATOM 1407 N N . ILE B 1 10 ? 2.398 34.788 5.537 1.00 25.92 10 ILE B N 1
ATOM 1408 C CA . ILE B 1 10 ? 1.502 33.711 5.878 1.00 25.41 10 ILE B CA 1
ATOM 1409 C C . ILE B 1 10 ? 1.047 32.920 4.615 1.00 23.89 10 ILE B C 1
ATOM 1410 O O . ILE B 1 10 ? 0.342 33.440 3.771 1.00 24.26 10 ILE B O 1
ATOM 1415 N N . ARG B 1 11 ? 1.486 31.672 4.526 1.00 23.14 11 ARG B N 1
ATOM 1416 C CA . ARG B 1 11 ? 1.230 30.775 3.407 1.00 24.44 11 ARG B CA 1
ATOM 1417 C C . ARG B 1 11 ? 0.700 29.475 3.988 1.00 23.44 11 ARG B C 1
ATOM 1418 O O . ARG B 1 11 ? 1.462 28.563 4.230 1.00 24.29 11 ARG B O 1
ATOM 1426 N N . PRO B 1 12 ? -0.585 29.413 4.330 1.00 25.18 12 PRO B N 1
ATOM 1427 C CA . PRO B 1 12 ? -1.099 28.241 5.060 1.00 25.90 12 PRO B CA 1
ATOM 1428 C C . PRO B 1 12 ? -0.895 26.897 4.382 1.00 26.11 12 PRO B C 1
ATOM 1429 O O . PRO B 1 12 ? -1.198 26.752 3.200 1.00 28.04 12 PRO B O 1
ATOM 1433 N N . LEU B 1 13 ? -0.370 25.953 5.146 1.00 26.68 13 LEU B N 1
ATOM 1434 C CA . LEU B 1 13 ? -0.123 24.580 4.732 1.00 29.35 13 LEU B CA 1
ATOM 1435 C C . LEU B 1 13 ? -0.570 23.617 5.848 1.00 28.63 13 LEU B C 1
ATOM 1436 O O . LEU B 1 13 ? -1.483 22.806 5.644 1.00 28.87 13 LEU B O 1
ATOM 1441 N N . PHE B 1 14 ? 0.031 23.747 7.033 1.00 25.38 14 PHE B N 1
ATOM 1442 C CA . PHE B 1 14 ? -0.344 22.929 8.165 1.00 25.02 14 PHE B CA 1
ATOM 1443 C C . PHE B 1 14 ? -1.478 23.640 8.932 1.00 23.60 14 PHE B C 1
ATOM 1444 O O . PHE B 1 14 ? -1.424 24.847 9.125 1.00 24.66 14 PHE B O 1
ATOM 1452 N N . LEU B 1 15 ? -2.498 22.886 9.328 1.00 22.40 15 LEU B N 1
ATOM 1453 C CA . LEU B 1 15 ? -3.651 23.428 10.020 1.00 21.61 15 LEU B CA 1
ATOM 1454 C C . LEU B 1 15 ? -3.824 22.659 11.313 1.00 21.13 15 LEU B C 1
ATOM 1455 O O . LEU B 1 15 ? -3.906 21.446 11.284 1.00 21.10 15 LEU B O 1
ATOM 1460 N N . VAL B 1 16 ? -3.830 23.357 12.441 1.00 20.33 16 VAL B N 1
ATOM 1461 C CA . VAL B 1 16 ? -3.857 22.704 13.740 1.00 20.32 16 VAL B CA 1
ATOM 1462 C C . VAL B 1 16 ? -5.168 23.076 14.424 1.00 19.38 16 VAL B C 1
ATOM 1463 O O . VAL B 1 16 ? -5.325 24.234 14.824 1.00 20.55 16 VAL B O 1
ATOM 1467 N N . PRO B 1 17 ? -6.096 22.132 14.556 1.00 21.23 17 PRO B N 1
ATOM 1468 C CA . PRO B 1 17 ? -7.347 22.378 15.275 1.00 22.46 17 PRO B CA 1
ATOM 1469 C C . PRO B 1 17 ? -7.284 22.090 16.767 1.00 22.46 17 PRO B C 1
ATOM 1470 O O . PRO B 1 17 ? -6.415 21.328 17.224 1.00 22.67 17 PRO B O 1
ATOM 1474 N N . ASP B 1 18 ? -8.191 22.723 17.513 1.00 22.31 18 ASP B N 1
ATOM 1475 C CA . ASP B 1 18 ? -8.453 22.345 18.899 1.00 21.51 18 ASP B CA 1
ATOM 1476 C C . ASP B 1 18 ? -9.658 21.408 19.021 1.00 21.11 18 ASP B C 1
ATOM 1477 O O . ASP B 1 18 ? -10.289 21.062 18.056 1.00 20.50 18 ASP B O 1
ATOM 1482 N N . THR B 1 19 ? -9.928 20.948 20.241 1.00 20.96 19 THR B N 1
ATOM 1483 C CA . THR B 1 19 ? -11.020 19.996 20.445 1.00 21.87 19 THR B CA 1
ATOM 1484 C C . THR B 1 19 ? -12.353 20.577 20.044 1.00 19.62 19 THR B C 1
ATOM 1485 O O . THR B 1 19 ? -13.158 19.907 19.413 1.00 20.84 19 THR B O 1
ATOM 1489 N N . ASN B 1 20 ? -12.589 21.840 20.393 1.00 17.58 20 ASN B N 1
ATOM 1490 C CA . ASN B 1 20 ? -13.827 22.503 20.020 1.00 16.88 20 ASN B CA 1
ATOM 1491 C C . ASN B 1 20 ? -14.061 22.505 18.518 1.00 18.76 20 ASN B C 1
ATOM 1492 O O . ASN B 1 20 ? -15.204 22.510 18.062 1.00 22.36 20 ASN B O 1
ATOM 1497 N N . GLY B 1 21 ? -12.999 22.551 17.718 1.00 21.46 21 GLY B N 1
ATOM 1498 C CA . GLY B 1 21 ? -13.187 22.515 16.285 1.00 21.92 21 GLY B CA 1
ATOM 1499 C C . GLY B 1 21 ? -13.824 21.201 15.805 1.00 22.01 21 GLY B C 1
ATOM 1500 O O . GLY B 1 21 ? -14.631 21.194 14.894 1.00 20.81 21 GLY B O 1
ATOM 1501 N N . PHE B 1 22 ? -13.426 20.065 16.401 1.00 22.02 22 PHE B N 1
ATOM 1502 C CA . PHE B 1 22 ? -14.095 18.819 16.086 1.00 23.40 22 PHE B CA 1
ATOM 1503 C C . PHE B 1 22 ? -15.525 18.759 16.607 1.00 23.62 22 PHE B C 1
ATOM 1504 O O . PHE B 1 22 ? -16.420 18.297 15.902 1.00 24.52 22 PHE B O 1
ATOM 1512 N N . ILE B 1 23 ? -15.735 19.247 17.825 1.00 23.93 23 ILE B N 1
ATOM 1513 C CA . ILE B 1 23 ? -17.071 19.220 18.412 1.00 24.02 23 ILE B CA 1
ATOM 1514 C C . ILE B 1 23 ? -18.049 20.129 17.628 1.00 22.84 23 ILE B C 1
ATOM 1515 O O . ILE B 1 23 ? -19.213 19.778 17.399 1.00 24.83 23 ILE B O 1
ATOM 1520 N N . ASP B 1 24 ? -17.587 21.307 17.200 1.00 19.61 24 ASP B N 1
ATOM 1521 C CA . ASP B 1 24 ? -18.476 22.299 16.630 1.00 18.94 24 ASP B CA 1
ATOM 1522 C C . ASP B 1 24 ? -18.441 22.321 15.126 1.00 20.92 24 ASP B C 1
ATOM 1523 O O . ASP B 1 24 ? -19.388 22.835 14.501 1.00 26.37 24 ASP B O 1
ATOM 1528 N N . HIS B 1 25 ? -17.361 21.803 14.517 1.00 23.35 25 HIS B N 1
ATOM 1529 C CA . HIS B 1 25 ? -17.074 22.079 13.114 1.00 24.30 25 HIS B CA 1
ATOM 1530 C C . HIS B 1 25 ? -16.498 20.894 12.359 1.00 24.59 25 HIS B C 1
ATOM 1531 O O . HIS B 1 25 ? -15.744 21.071 11.379 1.00 24.31 25 HIS B O 1
ATOM 1538 N N . LEU B 1 26 ? -16.834 19.678 12.799 1.00 25.58 26 LEU B N 1
ATOM 1539 C CA . LEU B 1 26 ? -16.332 18.472 12.169 1.00 24.86 26 LEU B CA 1
ATOM 1540 C C . LEU B 1 26 ? -16.518 18.497 10.668 1.00 25.15 26 LEU B C 1
ATOM 1541 O O . LEU B 1 26 ? -15.615 18.142 9.951 1.00 23.04 26 LEU B O 1
ATOM 1546 N N . ALA B 1 27 ? -17.715 18.858 10.207 1.00 25.54 27 ALA B N 1
ATOM 1547 C CA . ALA B 1 27 ? -18.005 18.850 8.750 1.00 25.54 27 ALA B CA 1
ATOM 1548 C C . ALA B 1 27 ? -17.051 19.741 7.957 1.00 25.48 27 ALA B C 1
ATOM 1549 O O . ALA B 1 27 ? -16.604 19.384 6.851 1.00 24.95 27 ALA B O 1
ATOM 1551 N N . SER B 1 28 ? -16.764 20.912 8.516 1.00 24.02 28 SER B N 1
ATOM 1552 C CA . SER B 1 28 ? -15.811 21.857 7.912 1.00 25.17 28 SER B CA 1
ATOM 1553 C C . SER B 1 28 ? -14.369 21.326 7.892 1.00 24.12 28 SER B C 1
ATOM 1554 O O . SER B 1 28 ? -13.656 21.464 6.894 1.00 23.31 28 SER B O 1
ATOM 1557 N N . LEU B 1 29 ? -13.890 20.771 8.995 1.00 23.75 29 LEU B N 1
ATOM 1558 C CA . LEU B 1 29 ? -12.616 20.084 8.983 1.00 23.28 29 LEU B CA 1
ATOM 1559 C C . LEU B 1 29 ? -12.525 18.948 7.945 1.00 23.71 29 LEU B C 1
ATOM 1560 O O . LEU B 1 29 ? -11.527 18.800 7.284 1.00 23.18 29 LEU B O 1
ATOM 1565 N N . ALA B 1 30 ? -13.574 18.148 7.801 1.00 24.64 30 ALA B N 1
ATOM 1566 C CA . ALA B 1 30 ? -13.591 17.087 6.787 1.00 25.55 30 ALA B CA 1
ATOM 1567 C C . ALA B 1 30 ? -13.441 17.675 5.388 1.00 25.77 30 ALA B C 1
ATOM 1568 O O . ALA B 1 30 ? -12.752 17.124 4.549 1.00 25.34 30 ALA B O 1
ATOM 1570 N N . ARG B 1 31 ? -14.109 18.802 5.157 1.00 26.72 31 ARG B N 1
ATOM 1571 C CA . ARG B 1 31 ? -14.069 19.454 3.854 1.00 28.58 31 ARG B CA 1
ATOM 1572 C C . ARG B 1 31 ? -12.686 19.972 3.552 1.00 27.41 31 ARG B C 1
ATOM 1573 O O . ARG B 1 31 ? -12.246 19.906 2.412 1.00 27.64 31 ARG B O 1
ATOM 1581 N N . LEU B 1 32 ? -12.005 20.482 4.578 1.00 25.90 32 LEU B N 1
ATOM 1582 C CA . LEU B 1 32 ? -10.648 20.980 4.417 1.00 26.01 32 LEU B CA 1
ATOM 1583 C C . LEU B 1 32 ? -9.715 19.820 4.104 1.00 26.90 32 LEU B C 1
ATOM 1584 O O . LEU B 1 32 ? -8.865 19.930 3.203 1.00 27.26 32 LEU B O 1
ATOM 1589 N N . LEU B 1 33 ? -9.860 18.715 4.842 1.00 25.70 33 LEU B N 1
ATOM 1590 C CA . LEU B 1 33 ? -9.082 17.531 4.573 1.00 27.41 33 LEU B CA 1
ATOM 1591 C C . LEU B 1 33 ? -9.370 17.004 3.153 1.00 27.98 33 LEU B C 1
ATOM 1592 O O . LEU B 1 33 ? -8.445 16.605 2.484 1.00 28.61 33 LEU B O 1
ATOM 1597 N N . GLU B 1 34 ? -10.626 17.025 2.716 1.00 29.68 34 GLU B N 1
ATOM 1598 C CA . GLU B 1 34 ? -10.994 16.505 1.374 1.00 32.18 34 GLU B CA 1
ATOM 1599 C C . GLU B 1 34 ? -10.447 17.377 0.218 1.00 32.66 34 GLU B C 1
ATOM 1600 O O . GLU B 1 34 ? -10.235 16.879 -0.874 1.00 32.41 34 GLU B O 1
ATOM 1606 N N . SER B 1 35 ? -10.167 18.657 0.491 1.00 31.36 35 SER B N 1
ATOM 1607 C CA . SER B 1 35 ? -9.585 19.546 -0.518 1.00 31.44 35 SER B CA 1
ATOM 1608 C C . SER B 1 35 ? -8.223 19.091 -1.049 1.00 30.95 35 SER B C 1
ATOM 1609 O O . SER B 1 35 ? -7.851 19.423 -2.169 1.00 33.04 35 SER B O 1
ATOM 1612 N N . ARG B 1 36 ? -7.454 18.386 -0.232 1.00 29.75 36 ARG B N 1
ATOM 1613 C CA . ARG B 1 36 ? -6.089 17.941 -0.551 1.00 30.46 36 ARG B CA 1
ATOM 1614 C C . ARG B 1 36 ? -5.056 19.076 -0.598 1.00 31.12 36 ARG B C 1
ATOM 1615 O O . ARG B 1 36 ? -3.898 18.830 -0.931 1.00 32.13 36 ARG B O 1
ATOM 1623 N N . LYS B 1 37 ? -5.461 20.282 -0.218 1.00 29.95 37 LYS B N 1
ATOM 1624 C CA . LYS B 1 37 ? -4.600 21.481 -0.333 1.00 30.72 37 LYS B CA 1
ATOM 1625 C C . LYS B 1 37 ? -3.810 21.757 0.979 1.00 30.80 37 LYS B C 1
ATOM 1626 O O . LYS B 1 37 ? -2.849 22.565 0.995 1.00 27.79 37 LYS B O 1
ATOM 1632 N N . TYR B 1 38 ? -4.228 21.097 2.074 1.00 28.52 38 TYR B N 1
ATOM 1633 C CA . TYR B 1 38 ? -3.655 21.323 3.417 1.00 27.44 38 TYR B CA 1
ATOM 1634 C C . TYR B 1 38 ? -3.295 20.062 4.138 1.00 26.74 38 TYR B C 1
ATOM 1635 O O . TYR B 1 38 ? -3.807 18.993 3.830 1.00 29.74 38 TYR B O 1
ATOM 1644 N N . ILE B 1 39 ? -2.402 20.175 5.101 1.00 24.69 39 ILE B N 1
ATOM 1645 C CA . ILE B 1 39 ? -2.101 19.075 5.997 1.00 24.88 39 ILE B CA 1
ATOM 1646 C C . ILE B 1 39 ? -2.681 19.371 7.354 1.00 25.19 39 ILE B C 1
ATOM 1647 O O . ILE B 1 39 ? -2.260 20.323 8.019 1.00 23.20 39 ILE B O 1
ATOM 1652 N N . LEU B 1 40 ? -3.661 18.572 7.760 1.00 23.94 40 LEU B N 1
ATOM 1653 C CA . LEU B 1 40 ? -4.256 18.744 9.080 1.00 24.51 40 LEU B CA 1
ATOM 1654 C C . LEU B 1 40 ? -3.388 18.034 10.076 1.00 23.97 40 LEU B C 1
ATOM 1655 O O . LEU B 1 40 ? -3.159 16.835 9.914 1.00 25.59 40 LEU B O 1
ATOM 1660 N N . VAL B 1 41 ? -2.915 18.747 11.100 1.00 20.88 41 VAL B N 1
ATOM 1661 C CA . VAL B 1 41 ? -2.085 18.189 12.148 1.00 21.59 41 VAL B CA 1
ATOM 1662 C C . VAL B 1 41 ? -2.804 18.290 13.459 1.00 21.32 41 VAL B C 1
ATOM 1663 O O . VAL B 1 41 ? -2.980 19.384 13.986 1.00 21.41 41 VAL B O 1
ATOM 1667 N N . VAL B 1 42 ? -3.235 17.141 13.957 1.00 21.66 42 VAL B N 1
ATOM 1668 C CA . VAL B 1 42 ? -4.006 17.048 15.194 1.00 21.86 42 VAL B CA 1
ATOM 1669 C C . VAL B 1 42 ? -3.106 16.779 16.384 1.00 21.86 42 VAL B C 1
ATOM 1670 O O . VAL B 1 42 ? -2.381 15.778 16.421 1.00 22.97 42 VAL B O 1
ATOM 1674 N N . PRO B 1 43 ? -3.075 17.693 17.350 1.00 22.90 43 PRO B N 1
ATOM 1675 C CA . PRO B 1 43 ? -2.283 17.464 18.555 1.00 23.21 43 PRO B CA 1
ATOM 1676 C C . PRO B 1 43 ? -2.798 16.270 19.291 1.00 24.55 43 PRO B C 1
ATOM 1677 O O . PRO B 1 43 ? -4.013 16.141 19.433 1.00 23.21 43 PRO B O 1
ATOM 1681 N N . LEU B 1 44 ? -1.930 15.374 19.760 1.00 23.86 44 LEU B N 1
ATOM 1682 C CA . LEU B 1 44 ? -2.458 14.187 20.435 1.00 25.65 44 LEU B CA 1
ATOM 1683 C C . LEU B 1 44 ? -3.315 14.574 21.652 1.00 24.28 44 LEU B C 1
ATOM 1684 O O . LEU B 1 44 ? -4.283 13.894 21.957 1.00 24.30 44 LEU B O 1
ATOM 1689 N N . ILE B 1 45 ? -3.009 15.686 22.302 1.00 24.27 45 ILE B N 1
ATOM 1690 C CA . ILE B 1 45 ? -3.848 16.093 23.432 1.00 25.29 45 ILE B CA 1
ATOM 1691 C C . ILE B 1 45 ? -5.325 16.372 23.031 1.00 23.34 45 ILE B C 1
ATOM 1692 O O . ILE B 1 45 ? -6.240 16.189 23.831 1.00 22.91 45 ILE B O 1
ATOM 1697 N N . VAL B 1 46 ? -5.542 16.778 21.791 1.00 23.37 46 VAL B N 1
ATOM 1698 C CA . VAL B 1 46 ? -6.888 16.991 21.282 1.00 21.58 46 VAL B CA 1
ATOM 1699 C C . VAL B 1 46 ? -7.580 15.648 21.072 1.00 22.02 46 VAL B C 1
ATOM 1700 O O . VAL B 1 46 ? -8.734 15.462 21.461 1.00 22.08 46 VAL B O 1
ATOM 1704 N N . ILE B 1 47 ? -6.867 14.689 20.501 1.00 23.00 47 ILE B N 1
ATOM 1705 C CA . ILE B 1 47 ? -7.413 13.345 20.380 1.00 24.02 47 ILE B CA 1
ATOM 1706 C C . ILE B 1 47 ? -7.705 12.739 21.764 1.00 23.64 47 ILE B C 1
ATOM 1707 O O . ILE B 1 47 ? -8.713 12.064 21.952 1.00 24.24 47 ILE B O 1
ATOM 1712 N N . ASN B 1 48 ? -6.826 12.967 22.729 1.00 25.41 48 ASN B N 1
ATOM 1713 C CA . ASN B 1 48 ? -7.046 12.489 24.105 1.00 26.08 48 ASN B CA 1
ATOM 1714 C C . ASN B 1 48 ? -8.324 13.071 24.709 1.00 25.98 48 ASN B C 1
ATOM 1715 O O . ASN B 1 48 ? -9.069 12.373 25.399 1.00 25.80 48 ASN B O 1
ATOM 1720 N N . GLU B 1 49 ? -8.537 14.357 24.505 1.00 25.01 49 GLU B N 1
ATOM 1721 C CA . GLU B 1 49 ? -9.742 15.032 25.018 1.00 25.29 49 GLU B CA 1
ATOM 1722 C C . GLU B 1 49 ? -10.990 14.433 24.412 1.00 24.50 49 GLU B C 1
ATOM 1723 O O . GLU B 1 49 ? -11.967 14.164 25.109 1.00 22.92 49 GLU B O 1
ATOM 1729 N N . LEU B 1 50 ? -10.952 14.235 23.108 1.00 23.22 50 LEU B N 1
ATOM 1730 C CA . LEU B 1 50 ? -12.048 13.601 22.380 1.00 24.10 50 LEU B CA 1
ATOM 1731 C C . LEU B 1 50 ? -12.326 12.198 22.866 1.00 24.35 50 LEU B C 1
ATOM 1732 O O . LEU B 1 50 ? -13.480 11.862 23.067 1.00 23.19 50 LEU B O 1
ATOM 1737 N N . ASP B 1 51 ? -11.286 11.390 23.088 1.00 24.78 51 ASP B N 1
ATOM 1738 C CA . ASP B 1 51 ? -11.491 10.033 23.624 1.00 26.97 51 ASP B CA 1
ATOM 1739 C C . ASP B 1 51 ? -12.197 10.056 24.977 1.00 26.75 51 ASP B C 1
ATOM 1740 O O . ASP B 1 51 ? -13.073 9.225 25.240 1.00 27.52 51 ASP B O 1
ATOM 1745 N N . GLY B 1 52 ? -11.792 10.988 25.827 1.00 27.58 52 GLY B N 1
ATOM 1746 C CA . GLY B 1 52 ? -12.379 11.175 27.150 1.00 27.47 52 GLY B CA 1
ATOM 1747 C C . GLY B 1 52 ? -13.843 11.545 27.083 1.00 27.90 52 GLY B C 1
ATOM 1748 O O . GLY B 1 52 ? -14.690 10.962 27.791 1.00 27.74 52 GLY B O 1
ATOM 1749 N N . LEU B 1 53 ? -14.170 12.507 26.218 1.00 26.99 53 LEU B N 1
ATOM 1750 C CA . LEU B 1 53 ? -15.550 12.844 25.965 1.00 27.32 53 LEU B CA 1
ATOM 1751 C C . LEU B 1 53 ? -16.360 11.690 25.367 1.00 27.97 53 LEU B C 1
ATOM 1752 O O . LEU B 1 53 ? -17.539 11.555 25.669 1.00 26.92 53 LEU B O 1
ATOM 1757 N N . ALA B 1 54 ? -15.741 10.893 24.506 1.00 27.87 54 ALA B N 1
ATOM 1758 C CA . ALA B 1 54 ? -16.424 9.770 23.858 1.00 30.91 54 ALA B CA 1
ATOM 1759 C C . ALA B 1 54 ? -16.714 8.596 24.825 1.00 33.14 54 ALA B C 1
ATOM 1760 O O . ALA B 1 54 ? -17.684 7.877 24.655 1.00 32.77 54 ALA B O 1
ATOM 1762 N N . LYS B 1 55 ? -15.854 8.422 25.816 1.00 36.58 55 LYS B N 1
ATOM 1763 C CA . LYS B 1 55 ? -15.937 7.305 26.756 1.00 39.92 55 LYS B CA 1
ATOM 1764 C C . LYS B 1 55 ? -17.125 7.453 27.689 1.00 41.23 55 LYS B C 1
ATOM 1765 O O . LYS B 1 55 ? -17.861 6.502 27.928 1.00 42.21 55 LYS B O 1
ATOM 1771 N N . GLY B 1 56 ? -17.260 8.664 28.221 1.00 43.32 56 GLY B N 1
ATOM 1772 C CA . GLY B 1 56 ? -18.222 8.999 29.251 1.00 45.21 56 GLY B CA 1
ATOM 1773 C C . GLY B 1 56 ? -17.498 9.267 30.559 1.00 45.65 56 GLY B C 1
ATOM 1774 O O . GLY B 1 56 ? -16.632 8.470 30.955 1.00 46.44 56 GLY B O 1
ATOM 1775 N N . ALA B 1 63 ? -28.396 10.356 33.071 1.00 41.29 63 ALA B N 1
ATOM 1776 C CA . ALA B 1 63 ? -28.252 9.863 31.716 1.00 40.20 63 ALA B CA 1
ATOM 1777 C C . ALA B 1 63 ? -28.812 10.924 30.741 1.00 39.14 63 ALA B C 1
ATOM 1778 O O . ALA B 1 63 ? -29.609 11.802 31.123 1.00 37.98 63 ALA B O 1
ATOM 1780 N N . GLY B 1 64 ? -28.343 10.860 29.496 1.00 36.64 64 GLY B N 1
ATOM 1781 C CA . GLY B 1 64 ? -28.817 11.738 28.448 1.00 34.89 64 GLY B CA 1
ATOM 1782 C C . GLY B 1 64 ? -28.315 13.164 28.605 1.00 32.14 64 GLY B C 1
ATOM 1783 O O . GLY B 1 64 ? -27.241 13.401 29.172 1.00 31.28 64 GLY B O 1
ATOM 1784 N N . GLY B 1 65 ? -29.093 14.110 28.074 1.00 28.45 65 GLY B N 1
ATOM 1785 C CA . GLY B 1 65 ? -28.795 15.522 28.133 1.00 26.69 65 GLY B CA 1
ATOM 1786 C C . GLY B 1 65 ? -27.497 15.929 27.461 1.00 25.62 65 GLY B C 1
ATOM 1787 O O . GLY B 1 65 ? -27.039 15.291 26.512 1.00 24.01 65 GLY B O 1
ATOM 1788 N N . TYR B 1 66 ? -26.884 16.967 28.004 1.00 25.09 66 TYR B N 1
ATOM 1789 C CA . TYR B 1 66 ? -25.688 17.581 27.440 1.00 26.00 66 TYR B CA 1
ATOM 1790 C C . TYR B 1 66 ? -24.552 16.591 27.289 1.00 26.21 66 TYR B C 1
ATOM 1791 O O . TYR B 1 66 ? -23.871 16.576 26.275 1.00 25.28 66 TYR B O 1
ATOM 1800 N N . ALA B 1 67 ? -24.367 15.732 28.286 1.00 27.04 67 ALA B N 1
ATOM 1801 C CA . ALA B 1 67 ? -23.281 14.747 28.239 1.00 28.27 67 ALA B CA 1
ATOM 1802 C C . ALA B 1 67 ? -23.430 13.800 27.040 1.00 28.48 67 ALA B C 1
ATOM 1803 O O . ALA B 1 67 ? -22.443 13.518 26.342 1.00 28.99 67 ALA B O 1
ATOM 1805 N N . ARG B 1 68 ? -24.653 13.345 26.796 1.00 26.39 68 ARG B N 1
ATOM 1806 C CA . ARG B 1 68 ? -24.942 12.499 25.635 1.00 27.33 68 ARG B CA 1
ATOM 1807 C C . ARG B 1 68 ? -24.614 13.232 24.336 1.00 25.92 68 ARG B C 1
ATOM 1808 O O . ARG B 1 68 ? -24.025 12.654 23.410 1.00 27.55 68 ARG B O 1
ATOM 1816 N N . VAL B 1 69 ? -25.048 14.481 24.251 1.00 25.71 69 VAL B N 1
ATOM 1817 C CA . VAL B 1 69 ? -24.830 15.292 23.048 1.00 25.42 69 VAL B CA 1
ATOM 1818 C C . VAL B 1 69 ? -23.337 15.388 22.711 1.00 25.69 69 VAL B C 1
ATOM 1819 O O . VAL B 1 69 ? -22.946 15.128 21.569 1.00 23.39 69 VAL B O 1
ATOM 1823 N N . VAL B 1 70 ? -22.506 15.753 23.692 1.00 24.06 70 VAL B N 1
ATOM 1824 C CA . VAL B 1 70 ? -21.073 15.912 23.456 1.00 25.38 70 VAL B CA 1
ATOM 1825 C C . VAL B 1 70 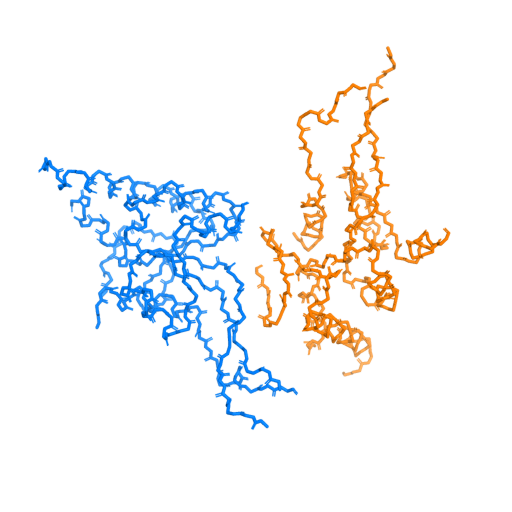? -20.389 14.580 23.233 1.00 24.35 70 VAL B C 1
ATOM 1826 O O . VAL B 1 70 ? -19.466 14.492 22.438 1.00 22.10 70 VAL B O 1
ATOM 1830 N N . GLN B 1 71 ? -20.864 13.538 23.910 1.00 24.04 71 GLN B N 1
ATOM 1831 C CA . GLN B 1 71 ? -20.311 12.197 23.737 1.00 26.52 71 GLN B CA 1
ATOM 1832 C C . GLN B 1 71 ? -20.502 11.732 22.306 1.00 26.58 71 GLN B C 1
ATOM 1833 O O . GLN B 1 71 ? -19.590 11.108 21.734 1.00 27.73 71 GLN B O 1
ATOM 1839 N N . GLU B 1 72 ? -21.673 12.007 21.726 1.00 25.50 72 GLU B N 1
ATOM 1840 C CA . GLU B 1 72 ? -21.935 11.618 20.339 1.00 25.88 72 GLU B CA 1
ATOM 1841 C C . GLU B 1 72 ? -21.030 12.374 19.376 1.00 25.37 72 GLU B C 1
ATOM 1842 O O . GLU B 1 72 ? -20.461 11.818 18.413 1.00 25.90 72 GLU B O 1
ATOM 1844 N N . LYS B 1 73 ? -20.923 13.667 19.613 1.00 26.14 73 LYS B N 1
ATOM 1845 C CA . LYS B 1 73 ? -20.059 14.519 18.783 1.00 25.60 73 LYS B CA 1
ATOM 1846 C C . LYS B 1 73 ? -18.628 14.053 18.831 1.00 23.52 73 LYS B C 1
ATOM 1847 O O . LYS B 1 73 ? -17.974 14.012 17.806 1.00 25.06 73 LYS B O 1
ATOM 1853 N N . ALA B 1 74 ? -18.137 13.686 20.015 1.00 24.18 74 ALA B N 1
ATOM 1854 C CA . ALA B 1 74 ? -16.769 13.203 20.170 1.00 22.84 74 ALA B CA 1
ATOM 1855 C C . ALA B 1 74 ? -16.574 11.870 19.484 1.00 24.57 74 ALA B C 1
ATOM 1856 O O . ALA B 1 74 ? -15.564 11.657 18.836 1.00 23.17 74 ALA B O 1
ATOM 1858 N N . ARG B 1 75 ? -17.552 10.966 19.603 1.00 24.60 75 ARG B N 1
ATOM 1859 C CA . ARG B 1 75 ? -17.445 9.685 18.932 1.00 26.90 75 ARG B CA 1
ATOM 1860 C C . ARG B 1 75 ? -17.392 9.856 17.412 1.00 25.64 75 ARG B C 1
ATOM 1861 O O . ARG B 1 75 ? -16.599 9.199 16.758 1.00 26.03 75 ARG B O 1
ATOM 1869 N N . LYS B 1 76 ? -18.208 10.755 16.876 1.00 25.15 76 LYS B N 1
ATOM 1870 C CA . LYS B 1 76 ? -18.249 10.994 15.437 1.00 25.81 76 LYS B CA 1
ATOM 1871 C C . LYS B 1 76 ? -16.879 11.532 14.988 1.00 25.38 76 LYS B C 1
ATOM 1872 O O . LYS B 1 76 ? -16.356 11.148 13.926 1.00 24.03 76 LYS B O 1
ATOM 1878 N N . SER B 1 77 ? -16.278 12.370 15.826 1.00 24.05 77 SER B N 1
ATOM 1879 C CA . SER B 1 77 ? -14.938 12.899 15.543 1.00 24.03 77 SER B CA 1
ATOM 1880 C C . SER B 1 77 ? -13.847 11.834 15.521 1.00 24.28 77 SER B C 1
ATOM 1881 O O . SER B 1 77 ? -13.023 11.794 14.614 1.00 23.62 77 SER B O 1
ATOM 1884 N N . ILE B 1 78 ? -13.837 10.977 16.534 1.00 24.38 78 ILE B N 1
ATOM 1885 C CA . ILE B 1 78 ? -12.877 9.870 16.570 1.00 25.92 78 ILE B CA 1
ATOM 1886 C C . ILE B 1 78 ? -13.083 8.895 15.404 1.00 26.99 78 ILE B C 1
ATOM 1887 O O . ILE B 1 78 ? -12.106 8.457 14.822 1.00 28.03 78 ILE B O 1
ATOM 1892 N N . GLU B 1 79 ? -14.323 8.569 15.048 1.00 29.09 79 GLU B N 1
ATOM 1893 C CA . GLU B 1 79 ? -14.597 7.654 13.924 1.00 31.54 79 GLU B CA 1
ATOM 1894 C C . GLU B 1 79 ? -14.012 8.231 12.616 1.00 31.26 79 GLU B C 1
ATOM 1895 O O . GLU B 1 79 ? -13.396 7.525 11.805 1.00 30.91 79 GLU B O 1
ATOM 1901 N N . PHE B 1 80 ? -14.207 9.522 12.415 1.00 28.78 80 PHE B N 1
ATOM 1902 C CA . PHE B 1 80 ? -13.661 10.210 11.257 1.00 29.29 80 PHE B CA 1
ATOM 1903 C C . PHE B 1 80 ? -12.139 10.147 11.239 1.00 27.85 80 PHE B C 1
ATOM 1904 O O . PHE B 1 80 ? -11.538 9.824 10.201 1.00 28.19 80 PHE B O 1
ATOM 1912 N N . LEU B 1 81 ? -11.505 10.519 12.346 1.00 25.54 81 LEU B N 1
ATOM 1913 C CA . LEU B 1 81 ? -10.040 10.477 12.408 1.00 25.19 81 LEU B CA 1
ATOM 1914 C C . LEU B 1 81 ? -9.513 9.057 12.220 1.00 27.63 81 LEU B C 1
ATOM 1915 O O . LEU B 1 81 ? -8.582 8.838 11.467 1.00 27.07 81 LEU B O 1
ATOM 1920 N N . GLU B 1 82 ? -10.162 8.086 12.851 1.00 28.06 82 GLU B N 1
ATOM 1921 C CA . GLU B 1 82 ? -9.713 6.693 12.716 1.00 30.48 82 GLU B CA 1
ATOM 1922 C C . GLU B 1 82 ? -9.849 6.172 11.274 1.00 30.55 82 GLU B C 1
ATOM 1923 O O . GLU B 1 82 ? -8.919 5.534 10.763 1.00 31.10 82 GLU B O 1
ATOM 1929 N N . GLN B 1 83 ? -10.977 6.449 10.631 1.00 31.13 83 GLN B N 1
ATOM 1930 C CA . GLN B 1 83 ? -11.223 6.088 9.229 1.00 32.47 83 GLN B CA 1
ATOM 1931 C C . GLN B 1 83 ? -10.131 6.673 8.333 1.00 32.49 83 GLN B C 1
ATOM 1932 O O . GLN B 1 83 ? -9.592 5.986 7.456 1.00 31.06 83 GLN B O 1
ATOM 1938 N N . ARG B 1 84 ? -9.826 7.951 8.533 1.00 30.47 84 ARG B N 1
ATOM 1939 C CA . ARG B 1 84 ? -8.867 8.626 7.671 1.00 31.16 84 ARG B CA 1
ATOM 1940 C C . ARG B 1 84 ? -7.437 8.138 7.895 1.00 31.36 84 ARG B C 1
ATOM 1941 O O . ARG B 1 84 ? -6.702 7.887 6.925 1.00 32.83 84 ARG B O 1
ATOM 1949 N N . PHE B 1 85 ? -7.048 7.978 9.152 1.00 30.57 85 PHE B N 1
ATOM 1950 C CA . PHE B 1 85 ? -5.738 7.438 9.487 1.00 32.00 85 PHE B CA 1
ATOM 1951 C C . PHE B 1 85 ? -5.600 5.996 8.968 1.00 34.06 85 PHE B C 1
ATOM 1952 O O . PHE B 1 85 ? -4.539 5.627 8.503 1.00 33.01 85 PHE B O 1
ATOM 1960 N N . GLU B 1 86 ? -6.664 5.194 9.049 1.00 35.83 86 GLU B N 1
ATOM 1961 C CA . GLU B 1 86 ? -6.583 3.785 8.595 1.00 38.38 86 GLU B CA 1
ATOM 1962 C C . GLU B 1 86 ? -6.428 3.726 7.078 1.00 37.89 86 GLU B C 1
ATOM 1963 O O . GLU B 1 86 ? -5.754 2.836 6.571 1.00 39.42 86 GLU B O 1
ATOM 1969 N N . SER B 1 87 ? -7.040 4.673 6.364 1.00 36.70 87 SER B N 1
ATOM 1970 C CA . SER B 1 87 ? -6.870 4.809 4.922 1.00 37.91 87 SER B CA 1
ATOM 1971 C C . SER B 1 87 ? -5.513 5.437 4.569 1.00 37.24 87 SER B C 1
ATOM 1972 O O . SER B 1 87 ? -5.267 5.759 3.402 1.00 37.56 87 SER B O 1
ATOM 1975 N N . ARG B 1 88 ? -4.651 5.635 5.558 1.00 35.76 88 ARG B N 1
ATOM 1976 C CA . ARG B 1 88 ? -3.371 6.341 5.358 1.00 36.70 88 ARG B CA 1
ATOM 1977 C C . ARG B 1 88 ? -3.516 7.620 4.523 1.00 35.31 88 ARG B C 1
ATOM 1978 O O . ARG B 1 88 ? -2.816 7.838 3.530 1.00 33.34 88 ARG B O 1
ATOM 1986 N N . ASP B 1 89 ? -4.460 8.469 4.935 1.00 33.01 89 ASP B N 1
ATOM 1987 C CA . ASP B 1 89 ? -4.718 9.741 4.276 1.00 31.10 89 ASP B CA 1
ATOM 1988 C C . ASP B 1 89 ? -3.458 10.654 4.340 1.00 31.09 89 ASP B C 1
ATOM 1989 O O . ASP B 1 89 ? -2.959 10.982 5.434 1.00 30.49 89 ASP B O 1
ATOM 1994 N N . SER B 1 90 ? -2.922 11.036 3.179 1.00 31.45 90 SER B N 1
ATOM 1995 C CA . SER B 1 90 ? -1.617 11.735 3.141 1.00 32.30 90 SER B CA 1
ATOM 1996 C C . SER B 1 90 ? -1.688 13.177 3.604 1.00 31.52 90 SER B C 1
ATOM 1997 O O . SER B 1 90 ? -0.673 13.860 3.650 1.00 33.38 90 SER B O 1
ATOM 2000 N N . CYS B 1 91 ? -2.880 13.652 3.938 1.00 30.31 91 CYS B N 1
ATOM 2001 C CA . CYS B 1 91 ? -3.044 15.015 4.411 1.00 29.66 91 CYS B CA 1
ATOM 2002 C C . CYS B 1 91 ? -3.453 15.091 5.879 1.00 27.86 91 CYS B C 1
ATOM 2003 O O . CYS B 1 91 ? -3.904 16.145 6.323 1.00 28.86 91 CYS B O 1
ATOM 2006 N N . LEU B 1 92 ? -3.272 14.004 6.622 1.00 26.88 92 LEU B N 1
ATOM 2007 C CA . LEU B 1 92 ? -3.640 13.963 8.044 1.00 26.13 92 LEU B CA 1
ATOM 2008 C C . LEU B 1 92 ? -2.556 13.310 8.865 1.00 26.29 92 LEU B C 1
ATOM 2009 O O . LEU B 1 92 ? -2.160 12.144 8.600 1.00 26.64 92 LEU B O 1
ATOM 2014 N N . ARG B 1 93 ? -2.071 14.073 9.835 1.00 25.74 93 ARG B N 1
ATOM 2015 C CA . ARG B 1 93 ? -1.096 13.633 10.819 1.00 28.68 93 ARG B CA 1
ATOM 2016 C C . ARG B 1 93 ? -1.525 14.016 12.221 1.00 28.17 93 ARG B C 1
ATOM 2017 O O . ARG B 1 93 ? -2.355 14.871 12.405 1.00 26.79 93 ARG B O 1
ATOM 2025 N N . ALA B 1 94 ? -0.931 13.353 13.193 1.00 28.11 94 ALA B N 1
ATOM 2026 C CA . ALA B 1 94 ? -0.972 13.746 14.581 1.00 28.03 94 ALA B CA 1
ATOM 2027 C C . ALA B 1 94 ? 0.433 14.090 15.034 1.00 28.22 94 ALA B C 1
ATOM 2028 O O . ALA B 1 94 ? 1.421 13.672 14.426 1.00 28.66 94 ALA B O 1
ATOM 2030 N N . LEU B 1 95 ? 0.515 14.894 16.078 1.00 27.94 95 LEU B N 1
ATOM 2031 C CA . LEU B 1 95 ? 1.782 15.236 16.690 1.00 28.49 95 LEU B CA 1
ATOM 2032 C C . LEU B 1 95 ? 1.690 14.959 18.175 1.00 29.99 95 LEU B C 1
ATOM 2033 O O . LEU B 1 95 ? 0.853 15.546 18.907 1.00 29.52 95 LEU B O 1
ATOM 2038 N N . THR B 1 96 ? 2.566 14.085 18.657 1.00 30.92 96 THR B N 1
ATOM 2039 C CA . THR B 1 96 ? 2.597 13.835 20.084 1.00 31.16 96 THR B CA 1
ATOM 2040 C C . THR B 1 96 ? 3.083 15.027 20.857 1.00 31.38 96 THR B C 1
ATOM 2041 O O . THR B 1 96 ? 3.672 15.968 20.325 1.00 31.57 96 THR B O 1
ATOM 2045 N N . SER B 1 97 ? 2.871 14.964 22.159 1.00 32.80 97 SER B N 1
ATOM 2046 C CA . SER B 1 97 ? 3.276 16.023 23.047 1.00 33.77 97 SER B CA 1
ATOM 2047 C C . SER B 1 97 ? 4.801 16.225 23.105 1.00 34.55 97 SER B C 1
ATOM 2048 O O . SER B 1 97 ? 5.288 17.314 23.353 1.00 34.07 97 SER B O 1
ATOM 2051 N N . ARG B 1 98 ? 5.546 15.171 22.818 1.00 34.71 98 ARG B N 1
ATOM 2052 C CA . ARG B 1 98 ? 7.005 15.273 22.720 1.00 35.71 98 ARG B CA 1
ATOM 2053 C C . ARG B 1 98 ? 7.548 15.630 21.326 1.00 35.05 98 ARG B C 1
ATOM 2054 O O . ARG B 1 98 ? 8.759 15.699 21.141 1.00 36.22 98 ARG B O 1
ATOM 2062 N N . GLY B 1 99 ? 6.673 15.873 20.351 1.00 34.25 99 GLY B N 1
ATOM 2063 C CA . GLY B 1 99 ? 7.087 16.363 19.045 1.00 33.33 99 GLY B CA 1
ATOM 2064 C C . GLY B 1 99 ? 7.321 15.274 18.002 1.00 32.72 99 GLY B C 1
ATOM 2065 O O . GLY B 1 99 ? 8.082 15.469 17.068 1.00 32.73 99 GLY B O 1
ATOM 2066 N N . ASN B 1 100 ? 6.668 14.132 18.154 1.00 32.81 100 ASN B N 1
ATOM 2067 C CA . ASN B 1 100 ? 6.747 13.052 17.169 1.00 34.01 100 ASN B CA 1
ATOM 2068 C C . ASN B 1 100 ? 5.536 13.037 16.243 1.00 33.48 100 ASN B C 1
ATOM 2069 O O . ASN B 1 100 ? 4.417 13.014 16.713 1.00 32.07 100 ASN B O 1
ATOM 2074 N N . GLU B 1 101 ? 5.757 13.048 14.930 1.00 33.57 101 GLU B N 1
ATOM 2075 C CA . GLU B 1 101 ? 4.665 12.948 13.962 1.00 35.14 101 GLU B CA 1
ATOM 2076 C C . GLU B 1 101 ? 4.188 11.504 13.768 1.00 35.26 101 GLU B C 1
ATOM 2077 O O . GLU B 1 101 ? 5.002 10.585 13.575 1.00 33.95 101 GLU B O 1
ATOM 2083 N N . LEU B 1 102 ? 2.874 11.320 13.786 1.00 33.86 102 LEU B N 1
ATOM 2084 C CA . LEU B 1 102 ? 2.257 10.009 13.690 1.00 34.12 102 LEU B CA 1
ATOM 2085 C C . LEU B 1 102 ? 1.478 9.906 12.405 1.00 35.52 102 LEU B C 1
ATOM 2086 O O . LEU B 1 102 ? 0.782 10.858 12.013 1.00 35.28 102 LEU B O 1
ATOM 2091 N N . GLU B 1 103 ? 1.609 8.755 11.744 1.00 35.44 103 GLU B N 1
ATOM 2092 C CA . GLU B 1 103 ? 0.790 8.369 10.583 1.00 35.54 103 GLU B CA 1
ATOM 2093 C C . GLU B 1 103 ? -0.295 7.330 10.936 1.00 33.61 103 GLU B C 1
ATOM 2094 O O . GLU B 1 103 ? -1.008 6.878 10.050 1.00 32.32 103 GLU B O 1
ATOM 2100 N N . SER B 1 104 ? -0.402 6.965 12.212 1.00 34.33 104 SER B N 1
ATOM 2101 C CA . SER B 1 104 ? -1.496 6.136 12.747 1.00 35.48 104 SER B CA 1
ATOM 2102 C C . SER B 1 104 ? -1.709 6.502 14.209 1.00 34.85 104 SER B C 1
ATOM 2103 O O . SER B 1 104 ? -0.801 6.993 14.854 1.00 35.01 104 SER B O 1
ATOM 2106 N N . ILE B 1 105 ? -2.907 6.231 14.726 1.00 35.90 105 ILE B N 1
ATOM 2107 C CA . ILE B 1 105 ? -3.275 6.597 16.095 1.00 36.56 105 ILE B CA 1
ATOM 2108 C C . ILE B 1 105 ? -3.966 5.491 16.890 1.00 38.59 105 ILE B C 1
ATOM 2109 O O . ILE B 1 105 ? -4.364 5.725 18.037 1.00 38.42 105 ILE B O 1
ATOM 2114 N N . ALA B 1 106 ? -4.108 4.297 16.308 1.00 40.32 106 ALA B N 1
ATOM 2115 C CA . ALA B 1 106 ? -4.658 3.156 17.039 1.00 42.10 106 ALA B CA 1
ATOM 2116 C C . ALA B 1 106 ? -3.987 2.956 18.414 1.00 43.88 106 ALA B C 1
ATOM 2117 O O . ALA B 1 106 ? -2.767 3.028 18.536 1.00 44.60 106 ALA B O 1
ATOM 2119 N N . PHE B 1 107 ? -4.807 2.737 19.443 1.00 45.42 107 PHE B N 1
ATOM 2120 C CA . PHE B 1 107 ? -4.365 2.392 20.807 1.00 47.07 107 PHE B CA 1
ATOM 2121 C C . PHE B 1 107 ? -3.630 3.519 21.529 1.00 48.03 107 PHE B C 1
ATOM 2122 O O . PHE B 1 107 ? -2.755 3.326 22.389 1.00 49.06 107 PHE B O 1
ATOM 2130 N N . ARG B 1 108 ? -4.032 4.723 21.212 1.00 48.67 108 ARG B N 1
ATOM 2131 C CA . ARG B 1 108 ? -3.415 5.858 21.831 1.00 48.91 108 ARG B CA 1
ATOM 2132 C C . ARG B 1 108 ? -3.869 5.964 23.276 1.00 50.48 108 ARG B C 1
ATOM 2133 O O . ARG B 1 108 ? -4.787 5.268 23.740 1.00 50.90 108 ARG B O 1
ATOM 2141 N N . SER B 1 109 ? -3.191 6.850 23.976 1.00 51.84 109 SER B N 1
ATOM 2142 C CA . SER B 1 109 ? -3.542 7.213 25.335 1.00 52.46 109 SER B CA 1
ATOM 2143 C C . SER B 1 109 ? -2.869 8.539 25.695 1.00 53.02 109 SER B C 1
ATOM 2144 O O . SER B 1 109 ? -2.161 9.157 24.874 1.00 51.54 109 SER B O 1
ATOM 2147 N N . GLU B 1 110 ? -3.097 8.953 26.937 1.00 53.87 110 GLU B N 1
ATOM 2148 C CA . GLU B 1 110 ? -2.329 10.009 27.556 1.00 55.01 110 GLU B CA 1
ATOM 2149 C C . GLU B 1 110 ? -0.845 9.757 27.324 1.00 55.56 110 GLU B C 1
ATOM 2150 O O . GLU B 1 110 ? -0.425 8.627 27.017 1.00 57.05 110 GLU B O 1
ATOM 2152 N N . ASP B 1 111 ? -0.060 10.820 27.405 1.00 55.30 111 ASP B N 1
ATOM 2153 C CA . ASP B 1 111 ? 1.357 10.704 27.735 1.00 55.16 111 ASP B CA 1
ATOM 2154 C C . ASP B 1 111 ? 1.648 11.701 28.860 1.00 54.78 111 ASP B C 1
ATOM 2155 O O . ASP B 1 111 ? 1.231 12.862 28.778 1.00 53.86 111 ASP B O 1
ATOM 2157 N N . ASN B 1 118 ? -0.052 22.722 30.219 1.00 39.91 118 ASN B N 1
ATOM 2158 C CA . ASN B 1 118 ? -1.477 22.454 30.141 1.00 39.34 118 ASN B CA 1
ATOM 2159 C C . ASN B 1 118 ? -1.892 22.196 28.692 1.00 37.42 118 ASN B C 1
ATOM 2160 O O . ASN B 1 118 ? -1.116 22.404 27.768 1.00 35.50 118 ASN B O 1
ATOM 2165 N N . ASN B 1 119 ? -3.121 21.741 28.495 1.00 36.17 119 ASN B N 1
ATOM 2166 C CA . ASN B 1 119 ? -3.609 21.398 27.155 1.00 34.44 119 ASN B CA 1
ATOM 2167 C C . ASN B 1 119 ? -3.458 22.529 26.126 1.00 32.94 119 ASN B C 1
ATOM 2168 O O . ASN B 1 119 ? -3.152 22.275 24.949 1.00 32.41 119 ASN B O 1
ATOM 2173 N N . ASP B 1 120 ? -3.658 23.773 26.550 1.00 32.54 120 ASP B N 1
ATOM 2174 C CA . ASP B 1 120 ? -3.524 24.919 25.646 1.00 33.86 120 ASP B CA 1
ATOM 2175 C C . ASP B 1 120 ? -2.070 25.130 25.219 1.00 33.90 120 ASP B C 1
ATOM 2176 O O . ASP B 1 120 ? -1.768 25.386 24.041 1.00 31.65 120 ASP B O 1
ATOM 2181 N N . ASP B 1 121 ? -1.159 24.997 26.176 1.00 33.68 121 ASP B N 1
ATOM 2182 C CA . ASP B 1 121 ? 0.270 25.095 25.883 1.00 34.13 121 ASP B CA 1
ATOM 2183 C C . ASP B 1 121 ? 0.723 24.021 24.913 1.00 32.85 121 ASP B C 1
ATOM 2184 O O . ASP B 1 121 ? 1.535 24.294 24.050 1.00 31.05 121 ASP B O 1
ATOM 2189 N N . LEU B 1 122 ? 0.221 22.794 25.062 1.00 30.96 122 LEU B N 1
ATOM 2190 C CA . LEU B 1 122 ? 0.553 21.733 24.124 1.00 30.31 122 LEU B CA 1
ATOM 2191 C C . LEU B 1 122 ? 0.015 22.028 22.732 1.00 28.06 122 LEU B C 1
ATOM 2192 O O . LEU B 1 122 ? 0.663 21.702 21.751 1.00 26.89 122 LEU B O 1
ATOM 2197 N N . ILE B 1 123 ? -1.170 22.627 22.628 1.00 25.94 123 ILE B N 1
ATOM 2198 C CA . ILE B 1 123 ? -1.693 22.956 21.297 1.00 26.44 123 ILE B CA 1
ATOM 2199 C C . ILE B 1 123 ? -0.778 23.997 20.632 1.00 26.65 123 ILE B C 1
ATOM 2200 O O . ILE B 1 123 ? -0.385 23.841 19.463 1.00 24.86 123 ILE B O 1
ATOM 2205 N N . LEU B 1 124 ? -0.387 25.028 21.379 1.00 26.30 124 LEU B N 1
ATOM 2206 C CA . LEU B 1 124 ? 0.494 26.060 20.838 1.00 28.05 124 LEU B CA 1
ATOM 2207 C C . LEU B 1 124 ? 1.878 25.513 20.485 1.00 27.96 124 LEU B C 1
ATOM 2208 O O . LEU B 1 124 ? 2.466 25.887 19.454 1.00 26.83 124 LEU B O 1
ATOM 2213 N N . SER B 1 125 ? 2.385 24.618 21.323 1.00 28.44 125 SER B N 1
ATOM 2214 C CA . SER B 1 125 ? 3.632 23.911 21.035 1.00 29.44 125 SER B CA 1
ATOM 2215 C C . SER B 1 125 ? 3.561 23.105 19.756 1.00 27.98 125 SER B C 1
ATOM 2216 O O . SER B 1 125 ? 4.527 23.078 18.984 1.00 26.92 125 SER B O 1
ATOM 2219 N N . CYS B 1 126 ? 2.423 22.443 19.511 1.00 25.69 126 CYS B N 1
ATOM 2220 C CA . CYS B 1 126 ? 2.198 21.758 18.253 1.00 25.53 126 CYS B CA 1
ATOM 2221 C C . CYS B 1 126 ? 2.342 22.727 17.089 1.00 25.37 126 CYS B C 1
ATOM 2222 O O . CYS B 1 126 ? 3.026 22.435 16.106 1.00 25.54 126 CYS B O 1
ATOM 2225 N N . CYS B 1 127 ? 1.729 23.904 17.203 1.00 24.99 127 CYS B N 1
ATOM 2226 C CA . CYS B 1 127 ? 1.861 24.910 16.169 1.00 25.24 127 CYS B CA 1
ATOM 2227 C C . CYS B 1 127 ? 3.324 25.344 15.986 1.00 25.70 127 CYS B C 1
ATOM 2228 O O . CYS B 1 127 ? 3.797 25.491 14.855 1.00 25.12 127 CYS B O 1
ATOM 2231 N N . LEU B 1 128 ? 4.011 25.573 17.097 1.00 26.27 128 LEU B N 1
ATOM 2232 C CA . LEU B 1 128 ? 5.390 26.105 17.050 1.00 26.90 128 LEU B CA 1
ATOM 2233 C C . LEU B 1 128 ? 6.358 25.073 16.472 1.00 27.20 128 LEU B C 1
ATOM 2234 O O . LEU B 1 128 ? 7.400 25.424 15.915 1.00 27.63 128 LEU B O 1
ATOM 2239 N N . HIS B 1 129 ? 5.995 23.792 16.552 1.00 26.78 129 HIS B N 1
ATOM 2240 C CA . HIS B 1 129 ? 6.764 22.721 15.906 1.00 27.55 129 HIS B CA 1
ATOM 2241 C C . HIS B 1 129 ? 6.916 22.966 14.422 1.00 26.65 129 HIS B C 1
ATOM 2242 O O . HIS B 1 129 ? 7.921 22.578 13.818 1.00 27.76 129 HIS B O 1
ATOM 2249 N N . TYR B 1 130 ? 5.937 23.622 13.822 1.00 27.06 130 TYR B N 1
ATOM 2250 C CA . TYR B 1 130 ? 5.947 23.872 12.393 1.00 28.59 130 TYR B CA 1
ATOM 2251 C C . TYR B 1 130 ? 6.357 25.271 12.009 1.00 30.64 130 TYR B C 1
ATOM 2252 O O . TYR B 1 130 ? 6.145 25.663 10.881 1.00 30.60 130 TYR B O 1
ATOM 2261 N N . CYS B 1 131 ? 6.980 26.026 12.904 1.00 32.77 131 CYS B N 1
ATOM 2262 C CA . CYS B 1 131 ? 7.449 27.351 12.492 1.00 34.81 131 CYS B CA 1
ATOM 2263 C C . CYS B 1 131 ? 8.700 27.829 13.183 1.00 37.53 131 CYS B C 1
ATOM 2264 O O . CYS B 1 131 ? 8.796 28.993 13.582 1.00 39.77 131 CYS B O 1
ATOM 2267 N N . LYS B 1 132 ? 9.690 26.956 13.237 1.00 38.03 132 LYS B N 1
ATOM 2268 C CA . LYS B 1 132 ? 11.001 27.332 13.735 1.00 41.71 132 LYS B CA 1
ATOM 2269 C C . LYS B 1 132 ? 11.815 28.204 12.734 1.00 41.37 132 LYS B C 1
ATOM 2270 O O . LYS B 1 132 ? 11.831 27.993 11.510 1.00 40.15 132 LYS B O 1
ATOM 2276 N N . ASP B 1 133 ? 12.463 29.224 13.280 1.00 40.38 133 ASP B N 1
ATOM 2277 C CA . ASP B 1 133 ? 13.229 30.169 12.485 1.00 40.44 133 ASP B CA 1
ATOM 2278 C C . ASP B 1 133 ? 14.723 30.040 12.748 1.00 42.66 133 ASP B C 1
ATOM 2279 O O . ASP B 1 133 ? 15.132 29.615 13.824 1.00 44.47 133 ASP B O 1
ATOM 2284 N N . LYS B 1 134 ? 15.510 30.459 11.773 1.00 43.69 134 LYS B N 1
ATOM 2285 C CA . LYS B 1 134 ? 16.969 30.501 11.889 1.00 45.80 134 LYS B CA 1
ATOM 2286 C C . LYS B 1 134 ? 17.475 31.946 11.854 1.00 46.31 134 LYS B C 1
ATOM 2287 O O . LYS B 1 134 ? 16.792 32.863 11.350 1.00 44.72 134 LYS B O 1
ATOM 2293 N N . ALA B 1 135 ? 18.676 32.151 12.394 1.00 46.71 135 ALA B N 1
ATOM 2294 C CA . ALA B 1 135 ? 19.207 33.500 12.545 1.00 47.24 135 ALA B CA 1
ATOM 2295 C C . ALA B 1 135 ? 19.226 34.272 11.211 1.00 46.61 135 ALA B C 1
ATOM 2296 O O . ALA B 1 135 ? 18.893 35.453 11.181 1.00 47.42 135 ALA B O 1
ATOM 2298 N N . LYS B 1 136 ? 19.549 33.592 10.110 1.00 47.26 136 LYS B N 1
ATOM 2299 C CA . LYS B 1 136 ? 19.558 34.219 8.765 1.00 46.79 136 LYS B CA 1
ATOM 2300 C C . LYS B 1 136 ? 18.238 34.882 8.351 1.00 46.03 136 LYS B C 1
ATOM 2301 O O . LYS B 1 136 ? 18.234 35.851 7.592 1.00 46.04 136 LYS B O 1
ATOM 2303 N N . ASP B 1 137 ? 17.116 34.352 8.844 1.00 44.67 137 ASP B N 1
ATOM 2304 C CA . ASP B 1 137 ? 15.775 34.817 8.453 1.00 42.74 137 ASP B CA 1
ATOM 2305 C C . ASP B 1 137 ? 15.423 36.258 8.826 1.00 42.37 137 ASP B C 1
ATOM 2306 O O . ASP B 1 137 ? 14.392 36.772 8.386 1.00 40.13 137 ASP B O 1
ATOM 2311 N N . PHE B 1 138 ? 16.256 36.917 9.637 1.00 42.80 138 PHE B N 1
ATOM 2312 C CA . PHE B 1 138 ? 15.902 38.224 10.186 1.00 43.73 138 PHE B CA 1
ATOM 2313 C C . PHE B 1 138 ? 16.605 39.458 9.567 1.00 48.48 138 PHE B C 1
ATOM 2314 O O . PHE B 1 138 ? 16.530 40.533 10.150 1.00 47.79 138 PHE B O 1
ATOM 2322 N N . MET B 1 139 ? 17.223 39.354 8.384 1.00 53.71 139 MET B N 1
ATOM 2323 C CA . MET B 1 139 ? 17.970 40.510 7.818 1.00 57.91 139 MET B CA 1
ATOM 2324 C C . MET B 1 139 ? 17.568 40.899 6.376 1.00 59.73 139 MET B C 1
ATOM 2325 O O . MET B 1 139 ? 17.390 40.002 5.553 1.00 61.38 139 MET B O 1
ATOM 2330 N N . PRO B 1 140 ? 17.429 42.196 6.035 1.00 61.16 140 PRO B N 1
ATOM 2331 C CA . PRO B 1 140 ? 17.187 43.313 6.955 1.00 61.27 140 PRO B CA 1
ATOM 2332 C C . PRO B 1 140 ? 15.732 43.800 6.856 1.00 61.73 140 PRO B C 1
ATOM 2333 O O . PRO B 1 140 ? 15.292 44.312 5.812 1.00 61.06 140 PRO B O 1
ATOM 2337 N N . PRO B 1 146 ? 11.017 45.377 4.601 1.00 53.48 146 PRO B N 1
ATOM 2338 C CA . PRO B 1 146 ? 11.064 44.954 6.001 1.00 52.37 146 PRO B CA 1
ATOM 2339 C C . PRO B 1 146 ? 11.414 43.478 6.251 1.00 50.22 146 PRO B C 1
ATOM 2340 O O . PRO B 1 146 ? 11.971 42.757 5.407 1.00 50.66 146 PRO B O 1
ATOM 2344 N N . ILE B 1 147 ? 11.143 43.032 7.468 1.00 47.00 147 ILE B N 1
ATOM 2345 C CA . ILE B 1 147 ? 11.496 41.675 7.841 1.00 43.67 147 ILE B CA 1
ATOM 2346 C C . ILE B 1 147 ? 10.200 40.878 7.827 1.00 40.41 147 ILE B C 1
ATOM 2347 O O . ILE B 1 147 ? 9.265 41.211 8.537 1.00 39.48 147 ILE B O 1
ATOM 2352 N N . ARG B 1 148 ? 10.153 39.857 6.975 1.00 38.23 148 ARG B N 1
ATOM 2353 C CA . ARG B 1 148 ? 8.976 39.013 6.781 1.00 35.57 148 ARG B CA 1
ATOM 2354 C C . ARG B 1 148 ? 9.396 37.570 7.062 1.00 32.79 148 ARG B C 1
ATOM 2355 O O . ARG B 1 148 ? 10.238 37.012 6.359 1.00 32.03 148 ARG B O 1
ATOM 2363 N N . LEU B 1 149 ? 8.803 36.959 8.091 1.00 29.37 149 LEU B N 1
ATOM 2364 C CA . LEU B 1 149 ? 9.185 35.612 8.518 1.00 28.26 149 LEU B CA 1
ATOM 2365 C C . LEU B 1 149 ? 8.096 34.713 8.003 1.00 25.89 149 LEU B C 1
ATOM 2366 O O . LEU B 1 149 ? 6.926 34.968 8.274 1.00 23.21 149 LEU B O 1
ATOM 2371 N N . LEU B 1 150 ? 8.489 33.663 7.302 1.00 23.55 150 LEU B N 1
ATOM 2372 C CA . LEU B 1 150 ? 7.528 32.735 6.722 1.00 24.09 150 LEU B CA 1
ATOM 2373 C C . LEU B 1 150 ? 6.802 31.970 7.824 1.00 21.87 150 LEU B C 1
ATOM 2374 O O . LEU B 1 150 ? 7.416 31.402 8.713 1.00 21.80 150 LEU B O 1
ATOM 2379 N N . ARG B 1 151 ? 5.490 31.910 7.682 1.00 23.36 151 ARG B N 1
ATOM 2380 C CA . ARG B 1 151 ? 4.636 31.066 8.514 1.00 22.22 151 ARG B CA 1
ATOM 2381 C C . ARG B 1 151 ? 3.693 30.225 7.640 1.00 20.18 151 ARG B C 1
ATOM 2382 O O . ARG B 1 151 ? 2.860 30.750 6.914 1.00 21.29 151 ARG B O 1
ATOM 2390 N N . GLU B 1 152 ? 3.820 28.934 7.809 1.00 20.57 152 GLU B N 1
ATOM 2391 C CA . GLU B 1 152 ? 3.101 27.937 7.014 1.00 22.31 152 GLU B CA 1
ATOM 2392 C C . GLU B 1 152 ? 2.095 27.146 7.844 1.00 23.57 152 GLU B C 1
ATOM 2393 O O . GLU B 1 152 ? 1.427 26.240 7.317 1.00 23.80 152 GLU B O 1
ATOM 2399 N N . VAL B 1 153 ? 1.948 27.529 9.104 1.00 22.46 153 VAL B N 1
ATOM 2400 C CA . VAL B 1 153 ? 1.010 26.885 10.007 1.00 23.29 153 VAL B CA 1
ATOM 2401 C C . VAL B 1 153 ? -0.087 27.892 10.357 1.00 22.65 153 VAL B C 1
ATOM 2402 O O . VAL B 1 153 ? 0.160 29.127 10.430 1.00 22.56 153 VAL B O 1
ATOM 2406 N N . VAL B 1 154 ? -1.284 27.358 10.629 1.00 20.73 154 VAL B N 1
ATOM 2407 C CA . VAL B 1 154 ? -2.389 28.149 11.138 1.00 20.20 154 VAL B CA 1
ATOM 2408 C C . VAL B 1 154 ? -3.093 27.374 12.253 1.00 20.21 154 VAL B C 1
ATOM 2409 O O . VAL B 1 154 ? -3.419 26.188 12.073 1.00 20.60 154 VAL B O 1
ATOM 2413 N N . LEU B 1 155 ? -3.304 28.049 13.387 1.00 20.59 155 LEU B N 1
ATOM 2414 C CA . LEU B 1 155 ? -4.120 27.543 14.485 1.00 20.69 155 LEU B CA 1
ATOM 2415 C C . LEU B 1 155 ? -5.585 27.854 14.179 1.00 21.38 155 LEU B C 1
ATOM 2416 O O . LEU B 1 155 ? -5.910 29.003 13.932 1.00 19.52 155 LEU B O 1
ATOM 2421 N N . LEU B 1 156 ? -6.438 26.812 14.197 1.00 20.73 156 LEU B N 1
ATOM 2422 C CA . LEU B 1 156 ? -7.825 26.922 13.846 1.00 20.32 156 LEU B CA 1
ATOM 2423 C C . LEU B 1 156 ? -8.560 26.840 15.162 1.00 20.17 156 LEU B C 1
ATOM 2424 O O . LEU B 1 156 ? -8.536 25.816 15.825 1.00 18.78 156 LEU B O 1
ATOM 2429 N N . THR B 1 157 ? -9.132 27.959 15.532 1.00 19.59 157 THR B N 1
ATOM 2430 C CA . THR B 1 157 ? -9.808 28.085 16.825 1.00 19.69 157 THR B CA 1
ATOM 2431 C C . THR B 1 157 ? -10.772 29.281 16.837 1.00 21.94 157 THR B C 1
ATOM 2432 O O . THR B 1 157 ? -10.574 30.261 16.105 1.00 21.34 157 THR B O 1
ATOM 2436 N N . ASP B 1 158 ? -11.788 29.176 17.708 1.00 24.10 158 ASP B N 1
ATOM 2437 C CA . ASP B 1 158 ? -12.713 30.260 18.071 1.00 24.71 158 ASP B CA 1
ATOM 2438 C C . ASP B 1 158 ? -12.420 30.763 19.472 1.00 24.32 158 ASP B C 1
ATOM 2439 O O . ASP B 1 158 ? -13.064 31.717 19.913 1.00 24.43 158 ASP B O 1
ATOM 2444 N N . ASP B 1 159 ? -11.517 30.101 20.188 1.00 23.87 159 ASP B N 1
ATOM 2445 C CA . ASP B 1 159 ? -11.245 30.431 21.573 1.00 25.70 159 ASP B CA 1
ATOM 2446 C C . ASP B 1 159 ? -10.416 31.725 21.722 1.00 25.14 159 ASP B C 1
ATOM 2447 O O . ASP B 1 159 ? -9.280 31.801 21.269 1.00 23.00 159 ASP B O 1
ATOM 2452 N N . ARG B 1 160 ? -10.953 32.702 22.443 1.00 25.94 160 ARG B N 1
ATOM 2453 C CA . ARG B 1 160 ? -10.297 34.006 22.585 1.00 27.06 160 ARG B CA 1
ATOM 2454 C C . ARG B 1 160 ? -8.922 33.969 23.275 1.00 28.05 160 ARG B C 1
ATOM 2455 O O . ARG B 1 160 ? -8.013 34.691 22.880 1.00 27.68 160 ARG B O 1
ATOM 2457 N N . ASN B 1 161 ? -8.790 33.092 24.261 1.00 30.38 161 ASN B N 1
ATOM 2458 C CA . ASN B 1 161 ? -7.568 32.838 25.053 1.00 33.21 161 ASN B CA 1
ATOM 2459 C C . ASN B 1 161 ? -6.482 32.267 24.134 1.00 31.13 161 ASN B C 1
ATOM 2460 O O . ASN B 1 161 ? -5.410 32.860 24.039 1.00 30.87 161 ASN B O 1
ATOM 2465 N N . LEU B 1 162 ? -6.772 31.163 23.441 1.00 28.32 162 LEU B N 1
ATOM 2466 C CA . LEU B 1 162 ? -5.830 30.578 22.486 1.00 28.74 162 LEU B CA 1
ATOM 2467 C C . LEU B 1 162 ? -5.483 31.547 21.372 1.00 26.05 162 LEU B C 1
ATOM 2468 O O . LEU B 1 162 ? -4.333 31.615 20.959 1.00 26.44 162 LEU B O 1
ATOM 2473 N N . ARG B 1 163 ? -6.474 32.277 20.878 1.00 24.96 163 ARG B N 1
ATOM 2474 C CA . ARG B 1 163 ? -6.246 33.251 19.836 1.00 25.05 163 ARG B CA 1
ATOM 2475 C C . ARG B 1 163 ? -5.168 34.240 20.250 1.00 25.41 163 ARG B C 1
ATOM 2476 O O . ARG B 1 163 ? -4.210 34.503 19.495 1.00 23.46 163 ARG B O 1
ATOM 2484 N N . VAL B 1 164 ? -5.282 34.754 21.467 1.00 25.41 164 VAL B N 1
ATOM 2485 C CA . VAL B 1 164 ? -4.305 35.738 21.938 1.00 27.17 164 VAL B CA 1
ATOM 2486 C C . VAL B 1 164 ? -2.920 35.099 22.123 1.00 27.34 164 VAL B C 1
ATOM 2487 O O . VAL B 1 164 ? -1.905 35.703 21.764 1.00 26.46 164 VAL B O 1
ATOM 2491 N N . LYS B 1 165 ? -2.869 33.895 22.679 1.00 27.61 165 LYS B N 1
ATOM 2492 C CA . LYS B 1 165 ? -1.621 33.161 22.773 1.00 29.71 165 LYS B CA 1
ATOM 2493 C C . LYS B 1 165 ? -0.933 33.021 21.394 1.00 29.14 165 LYS B C 1
ATOM 2494 O O . LYS B 1 165 ? 0.283 33.249 21.293 1.00 30.03 165 LYS B O 1
ATOM 2500 N N . ALA B 1 166 ? -1.702 32.682 20.356 1.00 27.86 166 ALA B N 1
ATOM 2501 C CA . ALA B 1 166 ? -1.170 32.554 18.970 1.00 27.38 166 ALA B CA 1
ATOM 2502 C C . ALA B 1 166 ? -0.683 33.886 18.379 1.00 26.59 166 ALA B C 1
ATOM 2503 O O . ALA B 1 166 ? 0.380 33.955 17.772 1.00 28.60 166 ALA B O 1
ATOM 2505 N N . LEU B 1 167 ? -1.499 34.914 18.483 1.00 25.45 167 LEU B N 1
ATOM 2506 C CA . LEU B 1 167 ? -1.146 36.233 18.009 1.00 25.33 167 LEU B CA 1
ATOM 2507 C C . LEU B 1 167 ? 0.194 36.708 18.646 1.00 26.48 167 LEU B C 1
ATOM 2508 O O . LEU B 1 167 ? 1.059 37.232 17.936 1.00 23.15 167 LEU B O 1
ATOM 2513 N N . THR B 1 168 ? 0.361 36.505 19.955 1.00 26.32 168 THR B N 1
ATOM 2514 C CA . THR B 1 168 ? 1.584 36.952 20.644 1.00 27.51 168 THR B CA 1
ATOM 2515 C C . THR B 1 168 ? 2.779 36.022 20.483 1.00 28.53 168 THR B C 1
ATOM 2516 O O . THR B 1 168 ? 3.908 36.394 20.885 1.00 31.80 168 THR B O 1
ATOM 2520 N N . ARG B 1 169 ? 2.575 34.853 19.868 1.00 26.99 169 ARG B N 1
ATOM 2521 C CA . ARG B 1 169 ? 3.653 33.915 19.618 1.00 27.87 169 ARG B CA 1
ATOM 2522 C C . ARG B 1 169 ? 3.948 33.734 18.120 1.00 25.06 169 ARG B C 1
ATOM 2523 O O . ARG B 1 169 ? 4.609 32.778 17.757 1.00 26.29 169 ARG B O 1
ATOM 2531 N N . ASN B 1 170 ? 3.471 34.678 17.310 1.00 24.46 170 ASN B N 1
ATOM 2532 C CA . ASN B 1 170 ? 3.635 34.707 15.839 1.00 25.21 170 ASN B CA 1
ATOM 2533 C C . ASN B 1 170 ? 3.120 33.425 15.169 1.00 25.17 170 ASN B C 1
ATOM 2534 O O . ASN B 1 170 ? 3.702 32.912 14.231 1.00 25.38 170 ASN B O 1
ATOM 2539 N N . VAL B 1 171 ? 2.012 32.924 15.699 1.00 22.54 171 VAL B N 1
ATOM 2540 C CA . VAL B 1 171 ? 1.286 31.813 15.069 1.00 23.09 171 VAL B CA 1
ATOM 2541 C C . VAL B 1 171 ? 0.021 32.355 14.395 1.00 23.90 171 VAL B C 1
ATOM 2542 O O . VAL B 1 171 ? -0.860 32.894 15.070 1.00 23.98 171 VAL B O 1
ATOM 2546 N N . PRO B 1 172 ? -0.075 32.260 13.071 1.00 22.19 172 PRO B N 1
ATOM 2547 C CA . PRO B 1 172 ? -1.288 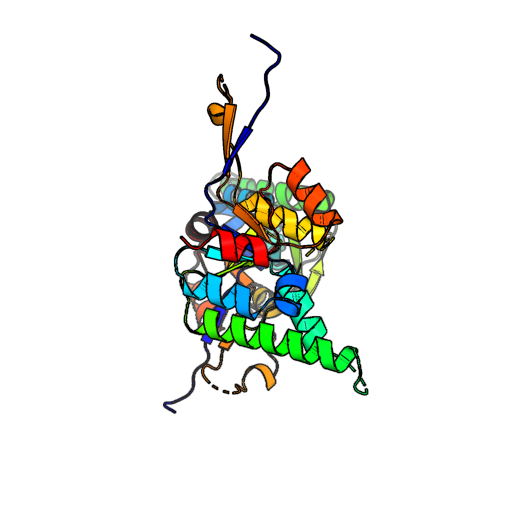32.703 12.390 1.00 22.85 172 PRO B CA 1
ATOM 2548 C C . PRO B 1 172 ? -2.502 31.938 12.959 1.00 21.91 172 PRO B C 1
ATOM 2549 O O . PRO B 1 172 ? -2.362 30.766 13.344 1.00 22.08 172 PRO B O 1
ATOM 2553 N N . VAL B 1 173 ? -3.630 32.622 13.019 1.00 20.96 173 VAL B N 1
ATOM 2554 C CA . VAL B 1 173 ? -4.829 32.083 13.659 1.00 21.42 173 VAL B CA 1
ATOM 2555 C C . VAL B 1 173 ? -6.099 32.480 12.924 1.00 20.87 173 VAL B C 1
ATOM 2556 O O . VAL B 1 173 ? -6.235 33.589 12.425 1.00 21.34 173 VAL B O 1
ATOM 2560 N N . ARG B 1 174 ? -7.049 31.554 12.844 1.00 21.06 174 ARG B N 1
ATOM 2561 C CA . ARG B 1 174 ? -8.303 31.845 12.193 1.00 22.39 174 ARG B CA 1
ATOM 2562 C C . ARG B 1 174 ? -9.365 30.862 12.697 1.00 21.28 174 ARG B C 1
ATOM 2563 O O . ARG B 1 174 ? -9.070 29.707 12.931 1.00 20.18 174 ARG B O 1
ATOM 2571 N N . ASP B 1 175 ? -10.577 31.358 12.869 1.00 22.63 175 ASP B N 1
ATOM 2572 C CA . ASP B 1 175 ? -11.723 30.498 13.145 1.00 23.06 175 ASP B CA 1
ATOM 2573 C C . ASP B 1 175 ? -11.989 29.620 11.917 1.00 22.43 175 ASP B C 1
ATOM 2574 O O . ASP B 1 175 ? -11.744 30.002 10.785 1.00 22.07 175 ASP B O 1
ATOM 2579 N N . ILE B 1 176 ? -12.510 28.432 12.151 1.00 22.40 176 ILE B N 1
ATOM 2580 C CA . ILE B 1 176 ? -12.750 27.500 11.064 1.00 22.50 176 ILE B CA 1
ATOM 2581 C C . ILE B 1 176 ? -13.688 28.032 9.952 1.00 23.64 176 ILE B C 1
ATOM 2582 O O . ILE B 1 176 ? -13.335 27.888 8.785 1.00 24.30 176 ILE B O 1
ATOM 2587 N N . PRO B 1 177 ? -14.870 28.555 10.267 1.00 25.29 177 PRO B N 1
ATOM 2588 C CA . PRO B 1 177 ? -15.787 29.048 9.222 1.00 25.10 177 PRO B CA 1
ATOM 2589 C C . PRO B 1 177 ? -15.129 30.057 8.270 1.00 25.76 177 PRO B C 1
ATOM 2590 O O . PRO B 1 177 ? -15.252 29.908 7.048 1.00 25.99 177 PRO B O 1
ATOM 2594 N N . ALA B 1 178 ? -14.414 31.034 8.826 1.00 24.19 178 ALA B N 1
ATOM 2595 C CA . ALA B 1 178 ? -13.720 32.019 8.010 1.00 24.47 178 ALA B CA 1
ATOM 2596 C C . ALA B 1 178 ? -12.604 31.385 7.221 1.00 24.18 178 ALA B C 1
ATOM 2597 O O . ALA B 1 178 ? -12.342 31.820 6.115 1.00 24.41 178 ALA B O 1
ATOM 2599 N N . PHE B 1 179 ? -11.894 30.418 7.800 1.00 23.03 179 PHE B N 1
ATOM 2600 C CA . PHE B 1 179 ? -10.793 29.804 7.087 1.00 23.41 179 PHE B CA 1
ATOM 2601 C C . PHE B 1 179 ? -11.328 29.011 5.894 1.00 25.06 179 PHE B C 1
ATOM 2602 O O . PHE B 1 179 ? -10.764 29.054 4.804 1.00 25.65 179 PHE B O 1
ATOM 2610 N N . LEU B 1 180 ? -12.411 28.285 6.107 1.00 24.09 180 LEU B N 1
ATOM 2611 C CA . LEU B 1 180 ? -12.958 27.471 5.034 1.00 26.29 180 LEU B CA 1
ATOM 2612 C C . LEU B 1 180 ? -13.423 28.350 3.857 1.00 26.01 180 LEU B C 1
ATOM 2613 O O . LEU B 1 180 ? -13.162 28.021 2.708 1.00 27.72 180 LEU B O 1
ATOM 2618 N N . THR B 1 181 ? -14.041 29.476 4.166 1.00 26.78 181 THR B N 1
ATOM 2619 C CA . THR B 1 181 ? -14.472 30.452 3.170 1.00 28.04 181 THR B CA 1
ATOM 2620 C C . THR B 1 181 ? -13.275 31.033 2.399 1.00 29.20 181 THR B C 1
ATOM 2621 O O . THR B 1 181 ? -13.281 31.110 1.154 1.00 28.33 181 THR B O 1
ATOM 2625 N N . TRP B 1 182 ? -12.263 31.452 3.151 1.00 27.37 182 TRP B N 1
ATOM 2626 C CA . TRP B 1 182 ? -11.012 31.947 2.589 1.00 28.34 182 TRP B CA 1
ATOM 2627 C C . TRP B 1 182 ? -10.293 30.903 1.707 1.00 28.65 182 TRP B C 1
ATOM 2628 O O . TRP B 1 182 ? -9.703 31.245 0.691 1.00 28.13 182 TRP B O 1
ATOM 2639 N N . ALA B 1 183 ? -10.357 29.627 2.085 1.00 29.27 183 ALA B N 1
ATOM 2640 C CA . ALA B 1 183 ? -9.681 28.548 1.371 1.00 29.54 183 ALA B CA 1
ATOM 2641 C C . ALA B 1 183 ? -10.300 28.276 -0.002 1.00 30.95 183 ALA B C 1
ATOM 2642 O O . ALA B 1 183 ? -9.704 27.593 -0.849 1.00 28.72 183 ALA B O 1
ATOM 2644 N N . GLN B 1 184 ? -11.476 28.794 -0.263 1.00 33.09 184 GLN B N 1
ATOM 2645 C CA . GLN B 1 184 ? -11.912 28.654 -1.629 1.00 37.48 184 GLN B CA 1
ATOM 2646 C C . GLN B 1 184 ? -11.931 29.931 -2.442 1.00 39.48 184 GLN B C 1
ATOM 2647 O O . GLN B 1 184 ? -11.984 31.056 -1.919 1.00 41.30 184 GLN B O 1
ATOM 2653 N N . VAL B 1 185 ? -11.860 29.753 -3.751 1.00 43.87 185 VAL B N 1
ATOM 2654 C CA . VAL B 1 185 ? -11.700 30.875 -4.692 1.00 42.56 185 VAL B CA 1
ATOM 2655 C C . VAL B 1 185 ? -11.626 32.249 -4.033 1.00 43.01 185 VAL B C 1
ATOM 2656 O O . VAL B 1 185 ? -10.830 32.632 -3.142 1.00 39.82 185 VAL B O 1
#